Protein AF-A0A973DCD5-F1 (afdb_monomer)

Nearest PDB structures (foldseek):
  4njc-assembly6_F  TM=5.882E-01  e=2.578E+00  Geobacillus stearothermophilus

pLDDT: mean 77.53, std 17.45, range [30.89, 97.62]

Mean predicted aligned error: 15.22 Å

Solvent-accessible surface area (backbone atoms only — not comparable to full-atom values): 13546 Å² total; per-residue (Å²): 133,83,78,58,31,36,29,43,28,28,32,81,87,75,46,82,51,66,77,45,81,24,81,44,72,69,53,39,56,74,67,50,56,91,67,45,45,79,76,53,86,42,83,59,75,74,79,62,78,79,59,49,75,42,57,41,39,62,47,83,88,42,91,68,26,35,51,60,30,46,19,42,18,57,61,22,52,59,87,64,104,57,64,40,48,36,91,60,88,52,56,54,64,34,63,43,79,89,75,32,32,42,45,49,53,43,42,58,39,71,45,75,36,77,43,70,60,90,91,50,61,34,22,37,28,29,47,44,65,38,35,50,52,37,57,52,50,23,55,75,70,65,30,43,52,38,25,25,46,71,81,74,45,80,47,73,52,37,31,55,78,45,75,51,64,33,85,43,69,89,76,37,72,54,53,83,37,75,42,88,65,49,77,32,16,25,34,38,33,32,39,46,70,29,66,67,63,42,50,39,41,75,72,56,55,38,29,28,33,22,39,39,61,39,64,64,41,32,67,74,51,52,55,50,51,52,55,51,51,51,54,49,51,58,50,51,55,54,51,60,66,66,69,76,118

Foldseek 3Di:
DQFWWWWWKAFPVGHTDDIDTDNDPVVVQVVDDPRIDTDDIDHPPPPDPAAAEWEWAFDPVDPQTAFQEKEQALALDDADDFQSDDPDQPFQLDCPVVQQKGKGFQFAAPDWHWHDDPPRIHTYGYHLVRLVVRQVSCVVVVSQQFYHYPPPDTDGQKGFPDKDFDCDQVPDPCVVRVGRHHHSTIMTMMHHRDPVVSVCVVVSRGGDIYTGGDDGDTPVRVVVVVVVVVVVVVVVVVVVVVVPD

Structure (mmCIF, N/CA/C/O backbone):
data_A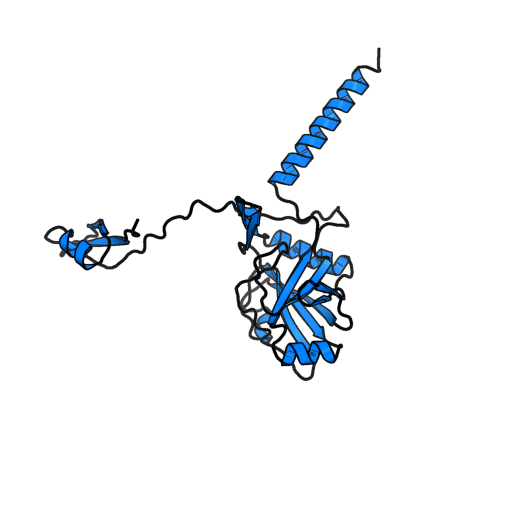F-A0A973DCD5-F1
#
_entry.id   AF-A0A973DCD5-F1
#
loop_
_atom_site.group_PDB
_atom_site.id
_atom_site.type_symbol
_atom_site.label_atom_id
_atom_site.label_alt_id
_atom_site.label_comp_id
_atom_site.label_asym_id
_atom_site.label_entity_id
_atom_site.label_seq_id
_atom_site.pdbx_PDB_ins_code
_atom_site.Cartn_x
_atom_site.Cartn_y
_atom_site.Cartn_z
_atom_site.occupancy
_atom_site.B_iso_or_equiv
_atom_site.auth_seq_id
_atom_site.auth_comp_id
_atom_site.auth_asym_id
_atom_site.auth_atom_id
_atom_site.pdbx_PDB_model_num
ATOM 1 N N . MET A 1 1 ? -12.832 -0.467 -38.111 1.00 41.66 1 MET A N 1
ATOM 2 C CA . MET A 1 1 ? -12.652 -1.808 -38.708 1.00 41.66 1 MET A CA 1
ATOM 3 C C . MET A 1 1 ? -13.173 -2.816 -37.700 1.00 41.66 1 MET A C 1
ATOM 5 O O . MET A 1 1 ? -12.792 -2.706 -36.543 1.00 41.66 1 MET A O 1
ATOM 9 N N . GLY A 1 2 ? -14.125 -3.670 -38.089 1.00 50.75 2 GLY A N 1
ATOM 10 C CA . GLY A 1 2 ? -14.708 -4.679 -37.194 1.00 50.75 2 GLY A CA 1
ATOM 11 C C . GLY A 1 2 ? -13.652 -5.693 -36.758 1.00 50.75 2 GLY A C 1
ATOM 12 O O . GLY A 1 2 ? -12.735 -5.983 -37.526 1.00 50.75 2 GLY A O 1
ATOM 13 N N . LYS A 1 3 ? -13.732 -6.168 -35.512 1.00 57.53 3 LYS A N 1
ATOM 14 C CA . LYS A 1 3 ? -12.848 -7.229 -35.020 1.00 57.53 3 LYS A CA 1
ATOM 15 C C . LYS A 1 3 ? -13.245 -8.531 -35.722 1.00 57.53 3 LYS A C 1
ATOM 17 O O . LYS A 1 3 ? -14.380 -8.964 -35.561 1.00 57.53 3 LYS A O 1
ATOM 22 N N . LYS A 1 4 ? -12.330 -9.115 -36.497 1.00 62.88 4 LYS A N 1
ATOM 23 C CA . LYS A 1 4 ? -12.502 -10.451 -37.078 1.00 62.88 4 LYS A CA 1
ATOM 24 C C . LYS A 1 4 ? -12.244 -11.500 -36.006 1.00 62.88 4 LYS A C 1
ATOM 26 O O . LYS A 1 4 ? -11.218 -11.440 -35.329 1.00 62.88 4 LYS A O 1
ATOM 31 N N . ASN A 1 5 ? -13.146 -12.461 -35.886 1.00 75.75 5 ASN A N 1
ATOM 32 C CA . ASN A 1 5 ? -12.995 -13.611 -35.006 1.00 75.75 5 ASN A CA 1
ATOM 33 C C . ASN A 1 5 ? -12.313 -14.765 -35.751 1.00 75.75 5 ASN A C 1
ATOM 35 O O . ASN A 1 5 ? -12.419 -14.885 -36.976 1.00 75.75 5 ASN A O 1
ATOM 39 N N . SER A 1 6 ? -11.632 -15.631 -35.004 1.00 77.19 6 SER A N 1
ATOM 40 C CA . SER A 1 6 ? -11.042 -16.866 -35.520 1.00 77.19 6 SER A CA 1
ATOM 41 C C . SER A 1 6 ? -11.933 -18.048 -35.159 1.00 77.19 6 SER A C 1
ATOM 43 O O . SER A 1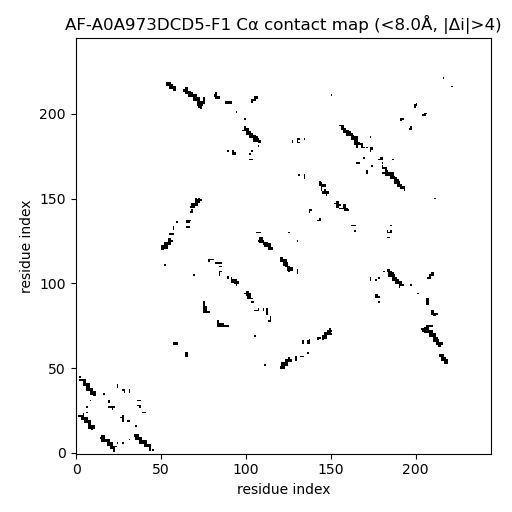 6 ? -12.474 -18.119 -34.060 1.00 77.19 6 SER A O 1
ATOM 45 N N . TYR A 1 7 ? -12.091 -18.999 -36.071 1.00 81.94 7 TYR A N 1
ATOM 46 C CA . TYR A 1 7 ? -12.895 -20.199 -35.856 1.00 81.94 7 TYR A CA 1
ATOM 47 C C . TYR A 1 7 ? -12.085 -21.433 -36.255 1.00 81.94 7 TYR A C 1
ATOM 49 O O . TYR A 1 7 ? -11.471 -21.465 -37.323 1.00 81.94 7 TYR A O 1
ATOM 57 N N . LEU A 1 8 ? -12.069 -22.458 -35.397 1.00 83.38 8 LEU A N 1
ATOM 58 C CA . LEU A 1 8 ? -11.445 -23.750 -35.702 1.00 83.38 8 LEU A CA 1
ATOM 59 C C . LEU A 1 8 ? -12.447 -24.684 -36.373 1.00 83.38 8 LEU A C 1
ATOM 61 O O . LEU A 1 8 ? -13.618 -24.751 -35.986 1.00 83.38 8 LEU A O 1
ATOM 65 N N . THR A 1 9 ? -11.952 -25.440 -37.347 1.00 81.31 9 THR A N 1
ATOM 66 C CA . THR A 1 9 ? -12.719 -26.477 -38.032 1.00 81.31 9 THR A CA 1
ATOM 67 C C . THR A 1 9 ? -12.260 -27.870 -37.614 1.00 81.31 9 THR A C 1
ATOM 69 O O . THR A 1 9 ? -11.123 -28.072 -37.196 1.00 81.31 9 THR A O 1
ATOM 72 N N . GLU A 1 10 ? -13.148 -28.852 -37.718 1.00 82.06 10 GLU A N 1
ATOM 73 C CA . GLU A 1 10 ? -12.840 -30.272 -37.539 1.00 82.06 10 GLU A CA 1
ATOM 74 C C . GLU A 1 10 ? -13.459 -31.053 -38.687 1.00 82.06 10 GLU A C 1
ATOM 76 O O . GLU A 1 10 ? -14.604 -30.796 -39.060 1.00 82.06 10 GLU A O 1
ATOM 81 N N . SER A 1 11 ? -12.728 -32.010 -39.250 1.00 79.50 11 SER A N 1
ATOM 82 C CA . SER A 1 11 ? -13.304 -32.908 -40.239 1.00 79.50 11 SER A CA 1
ATOM 83 C C . SER A 1 11 ? -14.388 -33.772 -39.593 1.00 79.50 11 SER A C 1
ATOM 85 O O . SER A 1 11 ? -14.333 -34.118 -38.412 1.00 79.50 11 SER A O 1
ATOM 87 N N . ASN A 1 12 ? -15.348 -34.234 -40.387 1.00 75.56 12 ASN A N 1
ATOM 88 C CA . ASN A 1 12 ? -16.339 -35.208 -39.918 1.00 75.56 12 ASN A CA 1
ATOM 89 C C . ASN A 1 12 ? -15.711 -36.548 -39.475 1.00 75.56 12 ASN A C 1
ATOM 91 O O . ASN A 1 12 ? -16.380 -37.356 -38.835 1.00 75.56 12 ASN A O 1
ATOM 95 N N . SER A 1 13 ? -14.432 -36.782 -39.793 1.00 75.81 13 SER A N 1
ATOM 96 C CA . SER A 1 13 ? -13.639 -37.921 -39.322 1.00 75.81 13 SER A CA 1
ATOM 97 C C . SER A 1 13 ? -12.852 -37.641 -38.031 1.00 75.81 13 SER A C 1
ATOM 99 O O . SER A 1 13 ? -12.051 -38.484 -37.634 1.00 75.81 13 SER A O 1
ATOM 101 N N . GLY A 1 14 ? -13.047 -36.480 -37.393 1.00 67.25 14 GLY A N 1
ATOM 102 C CA . GLY A 1 14 ? -12.438 -36.121 -36.107 1.00 67.25 14 GLY A CA 1
ATOM 103 C C . GLY A 1 14 ? -11.001 -35.594 -36.188 1.00 67.25 14 GLY A C 1
ATOM 104 O O . GLY A 1 14 ? -10.255 -35.699 -35.218 1.00 67.25 14 GLY A O 1
ATOM 105 N N . VAL A 1 15 ? -10.568 -35.086 -37.347 1.00 70.06 15 VAL A N 1
ATOM 106 C CA . VAL A 1 15 ? -9.228 -34.500 -37.521 1.00 70.06 15 VAL A CA 1
ATOM 107 C C . VAL A 1 15 ? -9.342 -32.979 -37.484 1.00 70.06 15 VAL A C 1
ATOM 109 O O . VAL A 1 15 ? -10.128 -32.402 -38.234 1.00 70.06 15 VAL A O 1
ATOM 112 N N . ALA A 1 16 ? -8.553 -32.323 -36.630 1.00 68.88 16 ALA A N 1
ATOM 113 C CA . ALA A 1 16 ? -8.522 -30.864 -36.544 1.00 68.88 16 ALA A CA 1
ATOM 114 C C . ALA A 1 16 ? -8.112 -30.239 -37.893 1.00 68.88 16 ALA A C 1
ATOM 116 O O . ALA A 1 16 ? -7.123 -30.648 -38.502 1.00 68.88 16 ALA A O 1
ATOM 117 N N . GLY A 1 17 ? -8.907 -29.277 -38.361 1.00 66.06 17 GLY A N 1
ATOM 118 C CA . GLY A 1 17 ? -8.715 -28.529 -39.601 1.00 66.06 17 GLY A CA 1
ATOM 119 C C . GLY A 1 17 ? -8.093 -27.148 -39.381 1.00 66.06 17 GLY A C 1
ATOM 120 O O . GLY A 1 17 ? -7.626 -26.808 -38.293 1.00 66.06 17 GLY A O 1
ATOM 121 N N . GLU A 1 18 ? -8.070 -26.346 -40.444 1.00 73.50 18 GLU A N 1
ATOM 122 C CA . GLU A 1 18 ? -7.474 -25.007 -40.452 1.00 73.50 18 GLU A CA 1
ATOM 123 C C . GLU A 1 18 ? -8.322 -23.971 -39.688 1.00 73.50 18 GLU A C 1
ATOM 125 O O . GLU A 1 18 ? -9.525 -24.153 -39.460 1.00 73.50 18 GLU A O 1
ATOM 130 N N . ARG A 1 19 ? -7.670 -22.866 -39.292 1.00 81.94 19 ARG A N 1
ATOM 131 C CA . ARG A 1 19 ? -8.310 -21.678 -38.707 1.00 81.94 19 ARG A CA 1
ATOM 132 C C . ARG A 1 19 ? -8.884 -20.786 -39.810 1.00 81.94 19 ARG A C 1
ATOM 134 O O . ARG A 1 19 ? -8.178 -20.470 -40.764 1.00 81.94 19 ARG A O 1
ATOM 141 N N . ILE A 1 20 ? -10.130 -20.344 -39.644 1.00 81.31 20 ILE A N 1
ATOM 142 C CA . ILE A 1 20 ? -10.845 -19.465 -40.582 1.00 81.31 20 ILE A CA 1
ATOM 143 C C . ILE A 1 20 ? -11.181 -18.142 -39.890 1.00 81.31 20 ILE A C 1
ATOM 145 O O . ILE A 1 20 ? -11.688 -18.142 -38.770 1.00 81.31 20 ILE A O 1
ATOM 149 N N . GLU A 1 21 ? -10.945 -17.018 -40.570 1.00 83.31 21 GLU A N 1
ATOM 150 C CA . GLU A 1 21 ? -11.352 -15.689 -40.098 1.00 83.31 21 GLU A CA 1
ATOM 151 C C . GLU A 1 21 ? -12.727 -15.275 -40.647 1.00 83.31 21 GLU A C 1
ATOM 153 O O . GLU A 1 21 ? -12.979 -15.295 -41.864 1.00 83.31 21 GLU A O 1
ATOM 158 N N . ALA A 1 22 ? -13.612 -14.845 -39.750 1.00 81.06 22 ALA A N 1
ATOM 159 C CA . ALA A 1 22 ? -14.949 -14.362 -40.083 1.00 81.06 22 ALA A CA 1
ATOM 160 C C . ALA A 1 22 ? -15.459 -13.347 -39.046 1.00 81.06 22 ALA A C 1
ATOM 162 O O . ALA A 1 22 ? -15.036 -13.361 -37.891 1.00 81.06 22 ALA A O 1
ATOM 163 N N . ASP A 1 23 ? -16.381 -12.478 -39.451 1.00 82.62 23 ASP A N 1
ATOM 164 C CA . ASP A 1 23 ? -16.989 -11.467 -38.582 1.00 82.62 23 ASP A CA 1
ATOM 165 C C . ASP A 1 23 ? -18.159 -12.044 -37.755 1.00 82.62 23 ASP A C 1
ATOM 167 O O . ASP A 1 23 ? -18.554 -11.459 -36.748 1.00 82.62 23 ASP A O 1
ATOM 171 N N . SER A 1 24 ? -18.703 -13.210 -38.134 1.00 81.62 24 SER A N 1
ATOM 172 C CA . SER A 1 24 ? -19.707 -13.954 -37.355 1.00 81.62 24 SER A CA 1
ATOM 173 C C . SER A 1 24 ? -19.585 -15.472 -37.534 1.00 81.62 24 SER A C 1
ATOM 175 O O . SER A 1 24 ? -18.913 -15.962 -38.447 1.00 81.62 24 SER A O 1
ATOM 177 N N . PHE A 1 25 ? -20.258 -16.234 -36.667 1.00 82.62 25 PHE A N 1
ATOM 178 C CA . PHE A 1 25 ? -20.296 -17.694 -36.748 1.00 82.62 25 PHE A CA 1
ATOM 179 C C . PHE A 1 25 ? -20.999 -18.186 -38.026 1.00 82.62 25 PHE A C 1
ATOM 181 O O . PHE A 1 25 ? -20.556 -19.154 -38.638 1.00 82.62 25 PHE A O 1
ATOM 188 N N . GLU A 1 26 ? -22.051 -17.500 -38.482 1.00 85.50 26 GLU A N 1
ATOM 189 C CA . GLU A 1 26 ? -22.751 -17.816 -39.735 1.00 85.50 26 GLU A CA 1
ATOM 190 C C . GLU A 1 26 ? -21.850 -17.602 -40.956 1.00 85.50 26 GLU A C 1
ATOM 192 O O . GLU A 1 26 ? -21.845 -18.411 -41.886 1.00 85.50 26 GLU A O 1
ATOM 197 N N . GLU A 1 27 ? -21.044 -16.537 -40.951 1.00 85.25 27 GLU A N 1
ATOM 198 C CA . GLU A 1 27 ? -20.056 -16.314 -42.006 1.00 85.25 27 GLU A CA 1
ATOM 199 C C . GLU A 1 27 ? -18.964 -17.397 -41.970 1.00 85.25 27 GLU A C 1
ATOM 201 O O . GLU A 1 27 ? -18.580 -17.918 -43.020 1.00 85.25 27 GLU A O 1
ATOM 206 N N . ALA A 1 28 ? -18.509 -17.801 -40.778 1.00 85.25 28 ALA A N 1
ATOM 207 C CA . ALA A 1 28 ? -17.565 -18.907 -40.624 1.00 85.25 28 ALA A CA 1
ATOM 208 C C . ALA A 1 28 ? -18.134 -20.227 -41.170 1.00 85.25 28 ALA A C 1
ATOM 210 O O . ALA A 1 28 ? -17.425 -20.959 -41.860 1.00 85.25 28 ALA A O 1
ATOM 211 N N . GLN A 1 29 ? -19.420 -20.509 -40.934 1.00 84.56 29 GLN A N 1
ATOM 212 C CA . GLN A 1 29 ? -20.105 -21.671 -41.508 1.00 84.56 29 GLN A CA 1
ATOM 213 C C . GLN A 1 29 ? -20.147 -21.617 -43.037 1.00 84.56 29 GLN A C 1
ATOM 215 O O . GLN A 1 29 ? -19.883 -22.627 -43.682 1.00 84.56 29 GLN A O 1
ATOM 220 N N . SER A 1 30 ? -20.417 -20.447 -43.623 1.00 86.06 30 SER A N 1
ATOM 221 C CA . SER A 1 30 ? -20.427 -20.282 -45.081 1.00 86.06 30 SER A CA 1
ATOM 222 C C . SER A 1 30 ? -19.046 -20.450 -45.723 1.00 86.06 30 SER A C 1
ATOM 224 O O . SER A 1 30 ? -18.974 -20.775 -46.907 1.00 86.06 30 SER A O 1
ATOM 226 N N . LYS A 1 31 ? -17.962 -20.183 -44.985 1.00 85.31 31 LYS A N 1
ATOM 227 C CA . LYS A 1 31 ? -16.574 -20.355 -45.448 1.00 85.31 31 LYS A CA 1
ATOM 228 C C . LYS A 1 31 ? -15.993 -21.735 -45.123 1.00 85.31 31 LYS A C 1
ATOM 230 O O . LYS A 1 31 ? -14.903 -22.048 -45.597 1.00 85.31 31 LYS A O 1
ATOM 235 N N . CYS A 1 32 ? -16.675 -22.535 -44.304 1.00 84.00 32 CYS A N 1
ATOM 236 C CA . CYS A 1 32 ? -16.189 -23.836 -43.861 1.00 84.00 32 CYS A CA 1
ATOM 237 C C . CYS A 1 32 ? -16.136 -24.821 -45.047 1.00 84.00 32 CYS A C 1
ATOM 239 O O . CYS A 1 32 ? -17.162 -25.019 -45.699 1.00 84.00 32 CYS A O 1
ATOM 241 N N . PRO A 1 33 ? -14.980 -25.451 -45.338 1.00 82.38 33 PRO A N 1
ATOM 242 C CA . PRO A 1 33 ? -14.868 -26.417 -46.428 1.00 82.38 33 PRO A CA 1
ATOM 243 C C . PRO A 1 33 ? -15.806 -27.621 -46.264 1.00 82.38 33 PRO A C 1
ATOM 245 O O . PRO A 1 33 ? -16.068 -28.074 -45.145 1.00 82.38 33 PRO A O 1
ATOM 248 N N . ASP A 1 34 ? -16.246 -28.191 -47.388 1.00 81.94 34 ASP A N 1
ATOM 249 C CA . ASP A 1 34 ? -17.070 -29.402 -47.399 1.00 81.94 34 ASP A CA 1
ATOM 250 C C . ASP A 1 34 ? -16.374 -30.558 -46.662 1.00 81.94 34 ASP A C 1
ATOM 252 O O . ASP A 1 34 ? -15.201 -30.862 -46.886 1.00 81.94 34 ASP A O 1
ATOM 256 N N . GLY A 1 35 ? -17.116 -31.229 -45.778 1.00 81.25 35 GLY A N 1
ATOM 257 C CA . GLY A 1 35 ? -16.596 -32.323 -44.950 1.00 81.25 35 GLY A CA 1
ATOM 258 C C . GLY A 1 35 ? -15.989 -31.890 -43.612 1.00 81.25 35 GLY A C 1
ATOM 259 O O . GLY A 1 35 ? -15.561 -32.760 -42.848 1.00 81.25 35 GLY A O 1
ATOM 260 N N . TYR A 1 36 ? -16.005 -30.590 -43.306 1.00 82.62 36 TYR A N 1
ATOM 261 C CA . TYR A 1 36 ? -15.610 -30.022 -42.020 1.00 82.62 36 TYR A CA 1
ATOM 262 C C . TYR A 1 36 ? -16.798 -29.343 -41.321 1.00 82.62 36 TYR A C 1
ATOM 264 O O . TYR A 1 36 ? -17.777 -28.955 -41.957 1.00 82.62 36 TYR A O 1
ATOM 272 N N . LY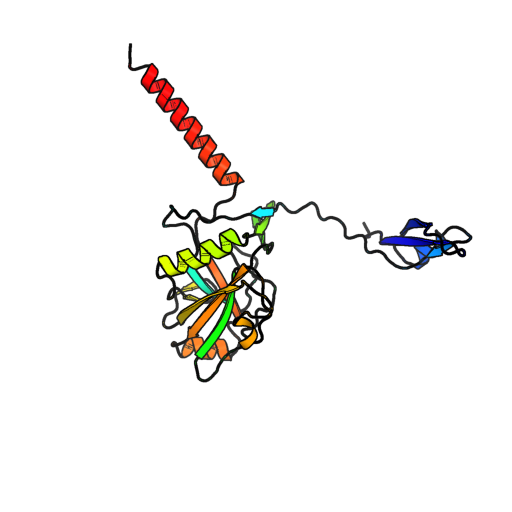S A 1 37 ? -16.710 -29.199 -39.996 1.00 84.50 37 LYS A N 1
ATOM 273 C CA . LYS A 1 37 ? -17.650 -28.444 -39.154 1.00 84.50 37 LYS A CA 1
ATOM 274 C C . LYS A 1 37 ? -16.893 -27.415 -38.316 1.00 84.50 37 LYS A C 1
ATOM 276 O O . LYS A 1 37 ? -15.773 -27.673 -37.876 1.00 84.50 37 LYS A O 1
ATOM 281 N N . VAL A 1 38 ? -17.519 -26.271 -38.055 1.00 84.88 38 VAL A N 1
ATOM 282 C CA . VAL A 1 38 ? -16.986 -25.252 -37.139 1.00 84.88 38 VAL A CA 1
ATOM 283 C C . VAL A 1 38 ? -17.203 -25.705 -35.692 1.00 84.88 38 VAL A C 1
ATOM 285 O O . VAL A 1 38 ? -18.309 -26.108 -35.334 1.00 84.88 38 VAL A O 1
ATOM 288 N N . LEU A 1 39 ? -16.157 -25.651 -34.863 1.00 78.06 39 LEU A N 1
ATOM 289 C CA . LEU A 1 39 ? -16.194 -26.123 -33.471 1.00 78.06 39 LEU A CA 1
ATOM 290 C C . LEU A 1 39 ? -16.612 -25.056 -32.448 1.00 78.06 39 LEU A C 1
ATOM 292 O O . LEU A 1 39 ? -17.106 -25.407 -31.379 1.00 78.06 39 LEU A O 1
ATOM 296 N N . GLY A 1 40 ? -16.419 -23.773 -32.753 1.00 71.75 40 GLY A N 1
ATOM 297 C CA . GLY A 1 40 ? -16.730 -22.665 -31.848 1.00 71.75 40 GLY A CA 1
ATOM 298 C C . GLY A 1 40 ? -15.955 -21.392 -32.186 1.00 71.75 40 GLY A C 1
ATOM 299 O O . GLY A 1 40 ? -15.103 -21.395 -33.077 1.00 71.75 40 GLY A O 1
ATOM 300 N N . GLU A 1 41 ? -16.276 -20.310 -31.480 1.00 70.81 41 GLU A N 1
ATOM 301 C CA . GLU A 1 41 ? -15.616 -19.005 -31.592 1.00 70.81 41 GLU A CA 1
ATOM 302 C C . GLU A 1 41 ? -14.314 -18.988 -30.781 1.00 70.81 41 GLU A C 1
ATOM 304 O O . GLU A 1 41 ? -14.308 -19.282 -29.586 1.00 70.81 41 GLU A O 1
ATOM 309 N N . PHE A 1 42 ? -13.210 -18.622 -31.428 1.00 61.31 42 PHE A N 1
ATOM 310 C CA . PHE A 1 42 ? -11.979 -18.212 -30.765 1.00 61.31 42 PHE A CA 1
ATOM 311 C C . PHE A 1 42 ? -11.901 -16.692 -30.855 1.00 61.31 42 PHE A C 1
ATOM 313 O O . PHE A 1 42 ? -11.824 -16.112 -31.942 1.00 61.31 42 PHE A O 1
ATOM 320 N N . VAL A 1 43 ? -11.928 -16.040 -29.696 1.00 50.34 43 VAL A N 1
ATOM 321 C CA . VAL A 1 43 ? -11.782 -14.590 -29.611 1.00 50.34 43 VAL A CA 1
ATOM 322 C C . VAL A 1 43 ? -10.351 -14.244 -30.012 1.00 50.34 43 VAL A C 1
ATOM 324 O O . VAL A 1 43 ? -9.399 -14.596 -29.317 1.00 50.34 43 VAL A O 1
ATOM 327 N N . CYS A 1 44 ? -10.197 -13.567 -31.149 1.00 42.19 44 CYS A N 1
ATOM 328 C CA . CYS A 1 44 ? -8.968 -12.850 -31.453 1.00 42.19 44 CYS A CA 1
ATOM 329 C C . CYS A 1 44 ? -8.924 -11.639 -30.522 1.00 42.19 44 CYS A C 1
ATOM 331 O O . CYS A 1 44 ? -9.513 -10.591 -30.804 1.00 42.19 44 CYS A O 1
ATOM 333 N N . GLU A 1 45 ? -8.264 -11.789 -29.378 1.00 40.62 45 GLU A N 1
ATOM 334 C CA . GLU A 1 45 ? -7.803 -10.628 -28.635 1.00 40.62 45 GLU A CA 1
ATOM 335 C C . GLU A 1 45 ? -6.809 -9.908 -29.541 1.00 40.62 45 GLU A C 1
ATOM 337 O O . GLU A 1 45 ? -5.743 -10.421 -29.870 1.00 40.62 45 GLU A O 1
ATOM 342 N N . VAL A 1 46 ? -7.229 -8.745 -30.038 1.00 43.09 46 VAL A N 1
ATOM 343 C CA . VAL A 1 46 ? -6.327 -7.795 -30.677 1.00 43.09 46 VAL A CA 1
ATOM 344 C C . VAL A 1 46 ? -5.247 -7.526 -29.637 1.00 43.09 46 VAL A C 1
ATOM 346 O O . VAL A 1 46 ? -5.572 -6.963 -28.590 1.00 43.09 46 VAL A O 1
ATOM 349 N N . GLU A 1 47 ? -4.011 -7.962 -29.892 1.00 46.19 47 GLU A N 1
ATOM 350 C CA . GLU A 1 47 ? -2.841 -7.414 -29.211 1.00 46.19 47 GLU A CA 1
ATOM 351 C C . GLU A 1 47 ? -2.947 -5.901 -29.393 1.00 46.19 47 GLU A C 1
ATOM 353 O O . GLU A 1 47 ? -2.739 -5.369 -30.483 1.00 46.19 47 GLU A O 1
ATOM 358 N N . SER A 1 48 ? -3.412 -5.209 -28.351 1.00 45.75 48 SER A N 1
ATOM 359 C CA . SER A 1 48 ? -3.224 -3.772 -28.264 1.00 45.75 48 SER A CA 1
ATOM 360 C C . SER A 1 48 ? -1.726 -3.562 -28.373 1.00 45.75 48 SER A C 1
ATOM 362 O O . SER A 1 48 ? -1.013 -4.258 -27.644 1.00 45.75 48 SER A O 1
ATOM 364 N N . ASP A 1 49 ? -1.281 -2.648 -29.240 1.00 48.75 49 ASP A N 1
ATOM 365 C CA . ASP A 1 49 ? 0.092 -2.134 -29.241 1.00 48.75 49 ASP A CA 1
ATOM 366 C C . ASP A 1 49 ? 0.591 -2.133 -27.792 1.00 48.75 49 ASP A C 1
ATOM 368 O O . ASP A 1 49 ? -0.068 -1.520 -26.945 1.00 48.75 49 ASP A O 1
ATOM 372 N N . GLU A 1 50 ? 1.602 -2.953 -27.469 1.00 63.53 50 GLU A N 1
ATOM 373 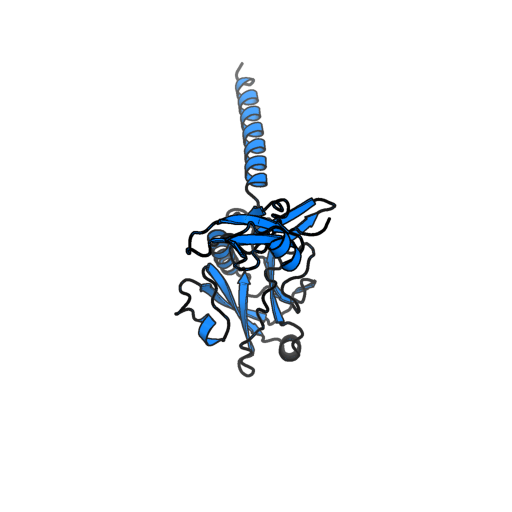C CA . GLU A 1 50 ? 1.978 -3.228 -26.080 1.00 63.53 50 GLU A CA 1
ATOM 374 C C . GLU A 1 50 ? 2.231 -1.896 -25.370 1.00 63.53 50 GLU A C 1
ATOM 376 O O . GLU A 1 50 ? 3.264 -1.263 -25.571 1.00 63.53 50 GLU A O 1
ATOM 381 N N . ILE A 1 51 ? 1.255 -1.438 -24.576 1.00 74.94 51 ILE A N 1
ATOM 382 C CA . ILE A 1 51 ? 1.384 -0.217 -23.787 1.00 74.94 51 ILE A CA 1
ATOM 383 C C . ILE A 1 51 ? 2.597 -0.435 -22.890 1.00 74.94 51 ILE A C 1
ATOM 385 O O . ILE A 1 51 ? 2.550 -1.311 -22.016 1.00 74.94 51 ILE A O 1
ATOM 389 N N . ASP A 1 52 ? 3.652 0.351 -23.133 1.00 83.12 52 ASP A N 1
ATOM 390 C CA . ASP A 1 52 ? 4.964 0.232 -22.500 1.00 83.12 52 ASP A CA 1
ATOM 391 C C . ASP A 1 52 ? 4.813 -0.048 -21.006 1.00 83.12 52 ASP A C 1
ATOM 393 O O . ASP A 1 52 ? 4.133 0.692 -20.296 1.00 83.12 52 ASP A O 1
ATOM 397 N N . VAL A 1 53 ? 5.438 -1.114 -20.514 1.00 83.88 53 VAL A N 1
ATOM 398 C CA . VAL A 1 53 ? 5.410 -1.457 -19.091 1.00 83.88 53 VAL A CA 1
ATOM 399 C C . VAL A 1 53 ? 6.715 -1.004 -18.454 1.00 83.88 53 VAL A C 1
ATOM 401 O O . VAL A 1 53 ? 7.800 -1.382 -18.889 1.00 83.88 53 VAL A O 1
ATOM 404 N N . ILE A 1 54 ? 6.605 -0.181 -17.420 1.00 86.75 54 ILE A N 1
ATOM 405 C CA . ILE A 1 54 ? 7.723 0.369 -16.666 1.00 86.75 54 ILE A CA 1
ATOM 406 C C . ILE A 1 54 ? 7.648 -0.189 -15.248 1.00 86.75 54 ILE A C 1
ATOM 408 O O . ILE A 1 54 ? 6.730 0.126 -14.492 1.00 86.75 54 ILE A O 1
ATOM 412 N N . GLU A 1 55 ? 8.620 -1.010 -14.871 1.00 87.56 55 GLU A N 1
ATOM 413 C CA . GLU A 1 55 ? 8.778 -1.375 -13.468 1.00 87.56 55 GLU A CA 1
ATOM 414 C C . GLU A 1 55 ? 9.305 -0.179 -12.673 1.00 87.56 55 GLU A C 1
ATOM 416 O O . GLU A 1 55 ? 10.219 0.534 -13.106 1.00 87.56 55 GLU A O 1
ATOM 421 N N . LEU A 1 56 ? 8.687 0.040 -11.516 1.00 86.06 56 LEU A N 1
ATOM 422 C CA . LEU A 1 56 ? 9.105 1.019 -10.536 1.00 86.06 56 LEU A CA 1
ATOM 423 C C . LEU A 1 56 ? 9.842 0.332 -9.384 1.00 86.06 56 LEU A C 1
ATOM 425 O O . LEU A 1 56 ? 9.402 -0.700 -8.872 1.00 86.06 56 LEU A O 1
ATOM 429 N N . PHE A 1 57 ? 10.937 0.950 -8.955 1.00 86.06 57 PHE A N 1
ATOM 430 C CA . PHE A 1 57 ? 11.831 0.489 -7.900 1.00 86.06 57 PHE A CA 1
ATOM 431 C C . PHE A 1 57 ? 11.922 1.523 -6.788 1.00 86.06 57 PHE A C 1
ATOM 433 O O . PHE A 1 57 ? 11.645 2.709 -6.982 1.00 86.06 57 PHE A O 1
ATOM 440 N N . ILE A 1 58 ? 12.337 1.055 -5.617 1.00 83.06 58 ILE A N 1
ATOM 441 C CA . ILE A 1 58 ? 12.640 1.900 -4.469 1.00 83.06 58 ILE A CA 1
ATOM 442 C C . ILE A 1 58 ? 14.146 1.865 -4.272 1.00 83.06 58 ILE A C 1
ATOM 444 O O . ILE A 1 58 ? 14.723 0.797 -4.082 1.00 83.06 58 ILE A O 1
ATOM 448 N N . ASP A 1 59 ? 14.758 3.041 -4.325 1.00 81.06 59 ASP A N 1
ATOM 449 C CA . ASP A 1 59 ? 16.121 3.247 -3.856 1.00 81.06 59 ASP A CA 1
ATOM 450 C C . ASP A 1 59 ? 16.110 3.302 -2.320 1.00 81.06 59 ASP A C 1
ATOM 452 O O . ASP A 1 59 ? 15.419 4.138 -1.732 1.00 81.06 59 ASP A O 1
ATOM 456 N N . GLU A 1 60 ? 16.814 2.374 -1.675 1.00 75.25 60 GLU A N 1
ATOM 457 C CA . GLU A 1 60 ? 16.872 2.262 -0.214 1.00 75.25 60 GLU A CA 1
ATOM 458 C C . GLU A 1 60 ? 17.829 3.281 0.419 1.00 75.25 60 GLU A C 1
ATOM 460 O O . GLU A 1 60 ? 17.647 3.639 1.589 1.00 75.25 60 GLU A O 1
ATOM 465 N N . ASP A 1 61 ? 18.815 3.753 -0.349 1.00 77.00 61 ASP A N 1
ATOM 466 C CA . ASP A 1 61 ? 19.836 4.702 0.098 1.00 77.00 61 ASP A CA 1
ATOM 467 C C . ASP A 1 61 ? 19.334 6.153 0.017 1.00 77.00 61 ASP A C 1
ATOM 469 O O . ASP A 1 61 ? 19.851 7.043 0.696 1.00 77.00 61 ASP A O 1
ATOM 473 N N . SER A 1 62 ? 18.277 6.392 -0.763 1.00 78.00 62 SER A N 1
ATOM 474 C CA . SER A 1 62 ? 17.589 7.679 -0.836 1.00 78.00 62 SER A CA 1
ATOM 475 C C . SER A 1 62 ? 16.517 7.810 0.252 1.00 78.00 62 SER A C 1
ATOM 477 O O . SER A 1 62 ? 15.522 7.078 0.279 1.00 78.00 62 SER A O 1
ATOM 479 N N . GLU A 1 63 ? 16.680 8.794 1.143 1.00 73.56 63 GLU A N 1
ATOM 480 C CA . GLU A 1 63 ? 15.713 9.093 2.214 1.00 73.56 63 GLU A CA 1
ATOM 481 C C . GLU A 1 63 ? 14.330 9.501 1.680 1.00 73.56 63 GLU A C 1
ATOM 483 O O . GLU A 1 63 ? 13.323 9.254 2.343 1.00 73.56 63 GLU A O 1
ATOM 488 N N . ASP A 1 64 ? 14.280 10.040 0.461 1.00 72.25 64 ASP A N 1
ATOM 489 C CA . ASP A 1 64 ? 13.066 10.558 -0.179 1.00 72.25 64 ASP A CA 1
ATOM 490 C C . ASP A 1 64 ? 12.369 9.522 -1.086 1.00 72.25 64 ASP A C 1
ATOM 492 O O . ASP A 1 64 ? 11.363 9.827 -1.732 1.00 72.25 64 ASP A O 1
ATOM 496 N N . SER A 1 65 ? 12.915 8.305 -1.183 1.00 83.31 65 SER A N 1
ATOM 497 C CA . SER A 1 65 ? 12.409 7.216 -2.028 1.00 83.31 65 SER A CA 1
ATOM 498 C C . SER A 1 65 ? 11.620 6.199 -1.211 1.00 83.31 65 SER A C 1
ATOM 500 O O . SER A 1 65 ? 12.133 5.656 -0.234 1.00 83.31 65 SER A O 1
ATOM 502 N N . GLY A 1 66 ? 10.374 5.925 -1.599 1.00 86.38 66 GLY A N 1
ATOM 503 C CA . GLY A 1 66 ? 9.516 4.930 -0.950 1.00 86.38 66 GLY A CA 1
ATOM 504 C C . GLY A 1 66 ? 8.137 5.464 -0.569 1.00 86.38 66 GLY A C 1
ATOM 505 O O . GLY A 1 66 ? 7.699 6.506 -1.051 1.00 86.38 66 GLY A O 1
ATOM 506 N N . VAL A 1 67 ? 7.427 4.712 0.276 1.00 90.44 67 VAL A N 1
ATOM 507 C CA . VAL A 1 67 ? 6.052 5.032 0.690 1.00 90.44 67 VAL A CA 1
ATOM 508 C C . VAL A 1 67 ? 6.060 5.955 1.906 1.00 90.44 67 VAL A C 1
ATOM 510 O O . VAL A 1 67 ? 6.588 5.616 2.964 1.00 90.44 67 VAL A O 1
ATOM 513 N N . GLU A 1 68 ? 5.419 7.108 1.755 1.00 90.88 68 GLU A N 1
ATOM 514 C CA . GLU A 1 68 ? 5.330 8.181 2.743 1.00 90.88 68 GLU A CA 1
ATOM 515 C C . GLU A 1 68 ? 4.023 8.154 3.539 1.00 90.88 68 GLU A C 1
ATOM 517 O O . GLU A 1 68 ? 4.013 8.512 4.722 1.00 90.88 68 GLU A O 1
ATOM 522 N N . ALA A 1 69 ? 2.929 7.711 2.915 1.00 92.62 69 ALA A N 1
ATOM 523 C CA . ALA A 1 69 ? 1.626 7.577 3.556 1.00 92.62 69 ALA A CA 1
ATOM 524 C C . ALA A 1 69 ? 0.782 6.469 2.913 1.00 92.62 69 ALA A C 1
ATOM 526 O O . ALA A 1 69 ? 0.977 6.100 1.754 1.00 92.62 69 ALA A O 1
ATOM 527 N N . ILE A 1 70 ? -0.185 5.961 3.677 1.00 93.12 70 ILE A N 1
ATOM 528 C CA . ILE A 1 70 ? -1.265 5.114 3.159 1.00 93.12 70 ILE A CA 1
ATOM 529 C C . ILE A 1 70 ? -2.560 5.917 3.246 1.00 93.12 70 ILE A C 1
ATOM 531 O O . ILE A 1 70 ? -2.951 6.348 4.327 1.00 93.12 70 ILE A O 1
ATOM 535 N N . SER A 1 71 ? -3.225 6.129 2.119 1.00 92.06 71 SER A N 1
ATOM 536 C CA . SER A 1 71 ? -4.481 6.867 2.037 1.00 92.06 71 SER A CA 1
ATOM 537 C C . SER A 1 71 ? -5.687 5.949 2.201 1.00 92.06 71 SER A C 1
ATOM 539 O O . SER A 1 71 ? -5.693 4.833 1.677 1.00 92.06 71 SER A O 1
ATOM 541 N N . LEU A 1 72 ? -6.720 6.433 2.892 1.00 90.75 72 LEU A N 1
ATOM 542 C CA . LEU A 1 72 ? -8.064 5.861 2.830 1.00 90.75 72 LEU A CA 1
ATOM 543 C C . LEU A 1 72 ? -8.804 6.501 1.652 1.00 90.75 72 LEU A C 1
ATOM 545 O O . LEU A 1 72 ? -8.922 7.726 1.601 1.00 90.75 72 LEU A O 1
ATOM 549 N N . VAL A 1 73 ? -9.297 5.674 0.729 1.00 85.44 73 VAL A N 1
ATOM 550 C CA . VAL A 1 73 ? -9.907 6.131 -0.530 1.00 85.44 73 VAL A CA 1
ATOM 551 C C . VAL A 1 73 ? -11.227 5.417 -0.813 1.00 85.44 73 VAL A C 1
ATOM 553 O O . VAL A 1 73 ? -11.387 4.241 -0.472 1.00 85.44 73 VAL A O 1
ATOM 556 N N . GLU A 1 74 ? -12.173 6.103 -1.451 1.00 81.69 74 GLU A N 1
ATOM 557 C CA . GLU A 1 74 ? -13.436 5.528 -1.934 1.00 81.69 74 GLU A CA 1
ATOM 558 C C . GLU A 1 74 ? -13.166 4.503 -3.042 1.00 81.69 74 GLU A C 1
ATOM 560 O O . GLU A 1 74 ? -13.643 3.369 -2.987 1.00 81.69 74 GLU A O 1
ATOM 565 N N . TYR A 1 75 ? -12.321 4.867 -4.012 1.00 70.38 75 TYR A N 1
ATOM 566 C CA . TYR A 1 75 ? -11.936 3.997 -5.119 1.00 70.38 75 TYR A CA 1
ATOM 567 C C . TYR A 1 75 ? -10.413 3.835 -5.168 1.00 70.38 75 TYR A C 1
ATOM 569 O O . TYR A 1 75 ? -9.721 4.745 -5.619 1.00 70.38 75 TYR A O 1
ATOM 577 N N . PRO A 1 76 ? -9.865 2.658 -4.810 1.00 58.19 76 PRO A N 1
ATOM 578 C CA . PRO A 1 76 ? -8.421 2.394 -4.878 1.00 58.19 76 PRO A CA 1
ATOM 579 C C . PRO A 1 76 ? -7.796 2.455 -6.288 1.00 58.19 76 PRO A C 1
ATOM 581 O O . PRO A 1 76 ? -6.594 2.250 -6.447 1.00 58.19 76 PRO A O 1
ATOM 584 N N . ALA A 1 77 ? -8.574 2.781 -7.324 1.00 52.06 77 ALA A N 1
ATOM 585 C CA . ALA A 1 77 ? -8.077 3.062 -8.663 1.00 52.06 77 ALA A CA 1
ATOM 586 C C . ALA A 1 77 ? -8.758 4.295 -9.269 1.00 52.06 77 ALA A C 1
ATOM 588 O O . ALA A 1 77 ? -9.834 4.178 -9.858 1.00 52.06 77 ALA A O 1
ATOM 589 N N . ILE A 1 78 ? -8.089 5.447 -9.188 1.00 37.75 78 ILE A N 1
ATOM 590 C CA . ILE A 1 78 ? -8.398 6.632 -9.999 1.00 37.75 78 ILE A CA 1
ATOM 591 C C . ILE A 1 78 ? -7.141 7.064 -10.779 1.00 37.75 78 ILE A C 1
ATOM 593 O O . ILE A 1 78 ? -6.010 6.877 -10.332 1.00 37.75 78 ILE A O 1
ATOM 597 N N . GLU A 1 79 ? -7.375 7.555 -11.998 1.00 36.16 79 GLU A N 1
ATOM 598 C CA . GLU A 1 79 ? -6.465 7.724 -13.143 1.00 36.16 79 GLU A CA 1
ATOM 599 C C . GLU A 1 79 ? -5.500 8.931 -13.103 1.00 36.16 79 GLU A C 1
ATOM 601 O O . GLU A 1 79 ? -4.906 9.242 -14.133 1.00 36.16 79 GLU A O 1
ATOM 606 N N . GLU A 1 80 ? -5.263 9.599 -11.969 1.00 30.89 80 GLU A N 1
ATOM 607 C CA . GLU A 1 80 ? -4.346 10.755 -11.937 1.00 30.89 80 GLU A CA 1
ATOM 608 C C . GLU A 1 80 ? -3.195 10.627 -10.933 1.00 30.89 80 GLU A C 1
ATOM 610 O O . GLU A 1 80 ? -3.414 10.296 -9.774 1.00 30.89 80 GLU A O 1
ATOM 615 N N . ASN A 1 81 ? -1.982 10.927 -11.439 1.00 33.81 81 ASN A N 1
ATOM 616 C CA . ASN A 1 81 ? -0.674 11.272 -10.834 1.00 33.81 81 ASN A CA 1
ATOM 617 C C . ASN A 1 81 ? -0.131 10.522 -9.601 1.00 33.81 81 ASN A C 1
ATOM 619 O O . ASN A 1 81 ? 1.059 10.637 -9.317 1.00 33.81 81 ASN A O 1
ATOM 623 N N . PHE A 1 82 ? -0.926 9.716 -8.915 1.00 41.78 82 PHE A N 1
ATOM 624 C CA . PHE A 1 82 ? -0.551 8.997 -7.705 1.00 41.78 82 PHE A CA 1
ATOM 625 C C . PHE A 1 82 ? -0.533 7.499 -7.976 1.00 41.78 82 PHE A C 1
ATOM 627 O O . PHE A 1 82 ? -1.199 7.004 -8.887 1.00 41.78 82 PHE A O 1
ATOM 634 N N . VAL A 1 83 ? 0.266 6.743 -7.228 1.00 44.16 83 VAL A N 1
ATOM 635 C CA . VAL A 1 83 ? 0.370 5.287 -7.373 1.00 44.16 83 VAL A CA 1
ATOM 636 C C . VAL A 1 83 ? -0.856 4.615 -6.732 1.00 44.16 83 VAL A C 1
ATOM 638 O O . VAL A 1 83 ? -0.765 3.918 -5.731 1.00 44.16 83 VAL A O 1
ATOM 641 N N . ALA A 1 84 ? -2.035 4.832 -7.319 1.00 37.25 84 ALA A N 1
ATOM 642 C CA . ALA A 1 84 ? -3.265 4.155 -6.933 1.00 37.25 84 ALA A CA 1
ATOM 643 C C . ALA A 1 84 ? -3.247 2.711 -7.454 1.00 37.25 84 ALA A C 1
ATOM 645 O O . ALA A 1 84 ? -3.350 2.460 -8.661 1.00 37.25 84 ALA A O 1
ATOM 646 N N . LEU A 1 85 ? -3.064 1.761 -6.540 1.00 40.28 85 LEU A N 1
ATOM 647 C CA . LEU A 1 85 ? -3.003 0.334 -6.822 1.00 40.28 85 LEU A CA 1
ATOM 648 C C . LEU A 1 85 ? -4.305 -0.332 -6.412 1.00 40.28 85 LEU A C 1
ATOM 650 O O . LEU A 1 85 ? -4.402 -0.844 -5.304 1.00 40.28 85 LEU A O 1
ATOM 654 N N . SER A 1 86 ? -5.261 -0.408 -7.345 1.00 36.84 86 SER A N 1
ATOM 655 C CA . SER A 1 86 ? -6.064 -1.608 -7.633 1.00 36.84 86 SER A CA 1
ATOM 656 C C . SER A 1 86 ? -7.508 -1.316 -8.066 1.00 36.84 86 SER A C 1
ATOM 658 O O . SER A 1 86 ? -8.323 -0.860 -7.279 1.00 36.84 86 SER A O 1
ATOM 660 N N . LYS A 1 87 ? -7.877 -1.745 -9.289 1.00 32.41 87 LYS A N 1
ATOM 661 C CA . LYS A 1 87 ? -9.274 -1.973 -9.742 1.00 32.41 87 LYS A CA 1
ATOM 662 C C . LYS A 1 87 ? -9.881 -3.295 -9.236 1.00 32.41 87 LYS A C 1
ATOM 664 O O . LYS A 1 87 ? -10.842 -3.807 -9.803 1.00 32.41 87 LYS A O 1
ATOM 669 N N . HIS A 1 88 ? -9.314 -3.906 -8.201 1.00 36.34 88 HIS A N 1
ATOM 670 C CA . HIS A 1 88 ? -10.072 -4.884 -7.430 1.00 36.34 88 HIS A CA 1
ATOM 671 C C . HIS A 1 88 ? -10.748 -4.118 -6.319 1.00 36.34 88 HIS A C 1
ATOM 673 O O . HIS A 1 88 ? -10.085 -3.359 -5.618 1.00 36.34 88 HIS A O 1
ATOM 679 N N . LYS A 1 89 ? -12.058 -4.330 -6.184 1.00 34.12 89 LYS A N 1
ATOM 680 C CA . LYS A 1 89 ? -12.781 -4.125 -4.937 1.00 34.12 89 LYS A CA 1
ATOM 681 C C . LYS A 1 89 ? -12.027 -4.892 -3.846 1.00 34.12 89 LYS A C 1
ATOM 683 O O . LYS A 1 89 ? -12.377 -6.015 -3.506 1.00 34.12 89 LYS A O 1
ATOM 688 N N . VAL A 1 90 ? -10.973 -4.301 -3.298 1.00 40.97 90 VAL A N 1
ATOM 689 C CA . VAL A 1 90 ? -10.526 -4.609 -1.949 1.00 40.97 90 VAL A CA 1
ATOM 690 C C . VAL A 1 90 ? -11.542 -3.885 -1.091 1.00 40.97 90 VAL A C 1
ATOM 692 O O .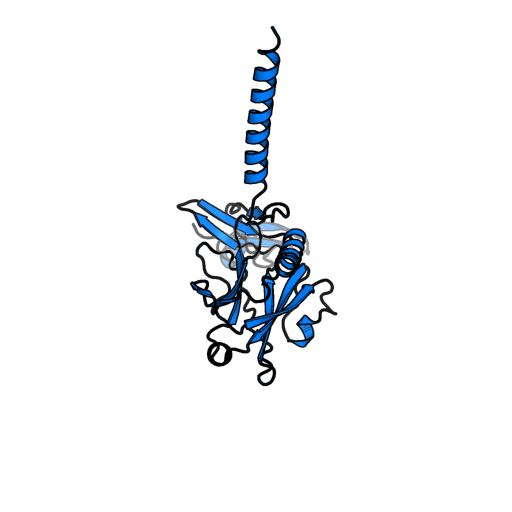 VAL A 1 90 ? -11.239 -2.860 -0.514 1.00 40.97 90 VAL A O 1
ATOM 695 N N . GLU A 1 91 ? -12.796 -4.347 -1.132 1.00 45.03 91 GLU A N 1
ATOM 696 C CA . GLU A 1 91 ? -13.786 -3.949 -0.148 1.00 45.03 91 GLU A CA 1
ATOM 697 C C . GLU A 1 91 ? -13.127 -4.213 1.203 1.00 45.03 91 GLU A C 1
ATOM 699 O O . GLU A 1 91 ? -12.630 -5.321 1.431 1.00 45.03 91 GLU A O 1
ATOM 704 N N . PHE A 1 92 ? -13.093 -3.217 2.086 1.00 51.69 92 PHE A N 1
ATOM 705 C CA . PHE A 1 92 ? -12.838 -3.452 3.501 1.00 51.69 92 PHE A CA 1
ATOM 706 C C . PHE A 1 92 ? -13.839 -4.498 4.011 1.00 51.69 92 PHE A C 1
ATOM 708 O O . PHE A 1 92 ? -14.934 -4.166 4.455 1.00 51.69 92 PHE A O 1
ATOM 715 N N . LYS A 1 93 ? -13.505 -5.787 3.910 1.00 52.62 93 LYS A N 1
ATOM 716 C CA . LYS A 1 93 ? -14.441 -6.862 4.258 1.00 52.62 93 LYS A CA 1
ATOM 717 C C . LYS A 1 93 ? -14.486 -7.139 5.751 1.00 52.62 93 LYS A C 1
ATOM 719 O O . LYS A 1 93 ? -15.479 -7.669 6.238 1.00 52.62 93 LYS A O 1
ATOM 724 N N . ALA A 1 94 ? -13.475 -6.707 6.499 1.00 50.28 94 ALA A N 1
ATOM 725 C CA . ALA A 1 94 ? -13.462 -6.831 7.947 1.00 50.28 94 ALA A CA 1
ATOM 726 C C . ALA A 1 94 ? -13.403 -5.469 8.633 1.00 50.28 94 ALA A C 1
ATOM 728 O O . ALA A 1 94 ? -12.363 -5.040 9.130 1.00 50.28 94 ALA A O 1
ATOM 729 N N . VAL A 1 95 ? -14.562 -4.822 8.698 1.00 56.88 95 VAL A N 1
ATOM 730 C CA . VAL A 1 95 ? -14.860 -3.811 9.710 1.00 56.88 95 VAL A CA 1
ATOM 731 C C . VAL A 1 95 ? -15.235 -4.582 10.977 1.00 56.88 95 VAL A C 1
ATOM 733 O O . VAL A 1 95 ? -16.397 -4.924 11.179 1.00 56.88 95 VAL A O 1
ATOM 736 N N . ASP A 1 96 ? -14.263 -4.914 11.834 1.00 65.88 96 ASP A N 1
ATOM 737 C CA . ASP A 1 96 ? -14.616 -5.294 13.209 1.00 65.88 96 ASP A CA 1
ATOM 738 C C . ASP A 1 96 ? -15.131 -4.017 13.881 1.00 65.88 96 ASP A C 1
ATOM 740 O O . ASP A 1 96 ? -14.344 -3.142 14.272 1.00 65.88 96 ASP A O 1
ATOM 744 N N . SER A 1 97 ? -16.463 -3.881 13.913 1.00 64.19 97 SER A N 1
ATOM 745 C CA . SER A 1 97 ? -17.150 -2.652 14.305 1.00 64.19 97 SER A CA 1
ATOM 746 C C . SER A 1 97 ? -16.750 -2.187 15.705 1.00 64.19 97 SER A C 1
ATOM 748 O O . SER A 1 97 ? -16.674 -0.986 15.978 1.00 64.19 97 SER A O 1
ATOM 750 N N . ASP A 1 98 ? -16.455 -3.157 16.568 1.00 71.06 98 ASP A N 1
ATOM 751 C CA . ASP A 1 98 ? -16.162 -2.956 17.978 1.00 71.06 98 ASP A CA 1
ATOM 752 C C . ASP A 1 98 ? -14.683 -2.624 18.182 1.00 71.06 98 ASP A C 1
ATOM 754 O O . ASP A 1 98 ? -14.327 -1.818 19.044 1.00 71.06 98 ASP A O 1
ATOM 758 N N . LYS A 1 99 ? -13.798 -3.198 17.356 1.00 83.06 99 LYS A N 1
ATOM 759 C CA . LYS A 1 99 ? -12.349 -2.963 17.444 1.00 83.06 99 LYS A CA 1
ATOM 760 C C . LYS A 1 99 ? -11.848 -1.788 16.606 1.00 83.06 99 LYS A C 1
ATOM 762 O O . LYS A 1 99 ? -10.705 -1.366 16.816 1.00 83.06 99 LYS A O 1
ATOM 767 N N . ARG A 1 100 ? -12.682 -1.250 15.711 1.00 90.06 100 ARG A N 1
ATOM 768 C CA . ARG A 1 100 ? -12.358 -0.153 14.782 1.00 90.06 100 ARG A CA 1
ATOM 769 C C . ARG A 1 100 ? -11.175 -0.463 13.875 1.00 90.06 100 ARG A C 1
ATOM 771 O O . ARG A 1 100 ? -10.201 0.288 13.811 1.00 90.06 100 ARG A O 1
ATOM 778 N N . ILE A 1 101 ? -11.235 -1.629 13.246 1.00 90.00 101 ILE A N 1
ATOM 779 C CA . ILE A 1 101 ? -10.159 -2.168 12.417 1.00 90.00 101 ILE A CA 1
ATOM 780 C C . ILE A 1 101 ? -10.592 -2.168 10.952 1.00 90.00 101 ILE A C 1
ATOM 782 O O . ILE A 1 101 ? -11.735 -2.503 10.660 1.00 90.00 101 ILE A O 1
ATOM 786 N N . VAL A 1 102 ? -9.654 -1.840 10.062 1.00 88.56 102 VAL A N 1
ATOM 787 C CA . VAL A 1 102 ? -9.744 -2.074 8.615 1.00 88.56 102 VAL A CA 1
ATOM 788 C C . VAL A 1 102 ? -8.521 -2.871 8.150 1.00 88.56 102 VAL A C 1
ATOM 790 O O . VAL A 1 102 ? -7.412 -2.656 8.646 1.00 88.56 102 VAL A O 1
ATOM 793 N N . VAL A 1 103 ? -8.722 -3.824 7.237 1.00 89.06 103 VAL A N 1
ATOM 794 C CA . VAL A 1 103 ? -7.680 -4.729 6.718 1.00 89.06 103 VAL A CA 1
ATOM 795 C C . VAL A 1 103 ? -7.763 -4.790 5.199 1.00 89.06 103 VAL A C 1
ATOM 797 O O . VAL A 1 103 ? -8.863 -4.843 4.652 1.00 89.06 103 VAL A O 1
ATOM 800 N N . GLY A 1 104 ? -6.611 -4.820 4.531 1.00 89.00 104 GLY A N 1
ATOM 801 C CA . GLY A 1 104 ? -6.519 -4.899 3.076 1.00 89.00 104 GLY A CA 1
ATOM 802 C C . GLY A 1 104 ? -5.082 -4.793 2.572 1.00 89.00 104 GLY A C 1
ATOM 803 O O . GLY A 1 104 ? -4.150 -4.601 3.354 1.00 89.00 104 GLY A O 1
ATOM 804 N N . TYR A 1 105 ? -4.911 -4.912 1.256 1.00 90.25 105 TYR A N 1
ATOM 805 C CA . TYR A 1 105 ? -3.624 -4.715 0.592 1.00 90.25 105 TYR A CA 1
ATOM 806 C C . TYR A 1 105 ? -3.364 -3.229 0.339 1.00 90.25 105 TYR A C 1
ATOM 808 O O . TYR A 1 105 ? -4.199 -2.554 -0.257 1.00 90.25 105 TYR A O 1
ATOM 816 N N . ALA A 1 106 ? -2.203 -2.738 0.772 1.00 91.06 106 ALA A N 1
ATOM 817 C CA . ALA A 1 106 ? -1.708 -1.404 0.436 1.00 91.06 106 ALA A CA 1
ATOM 818 C C . ALA A 1 106 ? -1.061 -1.385 -0.960 1.00 91.06 106 ALA A C 1
ATOM 820 O O . ALA A 1 106 ? -1.180 -0.409 -1.693 1.00 91.06 106 ALA A O 1
ATOM 821 N N . LEU A 1 107 ? -0.394 -2.479 -1.342 1.00 89.06 107 LEU A N 1
ATOM 822 C CA . LEU A 1 107 ? 0.322 -2.608 -2.610 1.00 89.06 107 LEU A CA 1
ATOM 823 C C . LEU A 1 107 ? 0.264 -4.062 -3.098 1.00 89.06 107 LEU A C 1
ATOM 825 O O . LEU A 1 107 ? 0.443 -4.999 -2.319 1.00 89.06 107 LEU A O 1
ATOM 829 N N . ILE A 1 108 ? -0.006 -4.243 -4.392 1.00 89.38 108 ILE A N 1
ATOM 830 C CA . ILE A 1 108 ? -0.147 -5.552 -5.041 1.00 89.38 108 ILE A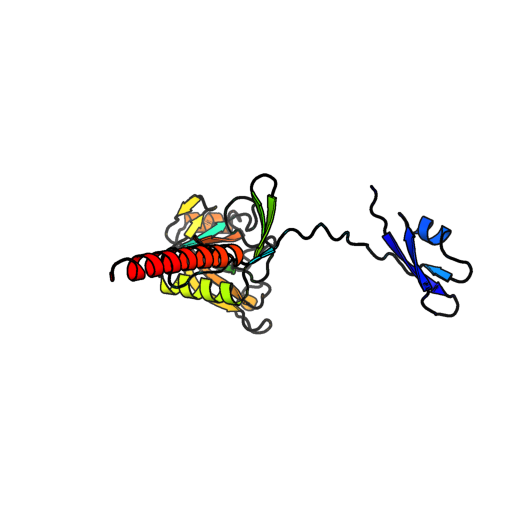 CA 1
ATOM 831 C C . ILE A 1 108 ? 0.945 -5.691 -6.111 1.00 89.38 108 ILE A C 1
ATOM 833 O O . ILE A 1 108 ? 1.034 -4.808 -6.970 1.00 89.38 108 ILE A O 1
ATOM 837 N N . PRO A 1 109 ? 1.741 -6.775 -6.096 1.00 90.25 109 PRO A N 1
ATOM 838 C CA . PRO A 1 109 ? 2.802 -6.985 -7.070 1.00 90.25 109 PRO A CA 1
ATOM 839 C C . PRO A 1 109 ? 2.253 -7.279 -8.467 1.00 90.25 109 PRO A C 1
ATOM 841 O O . PRO A 1 109 ? 1.125 -7.748 -8.622 1.00 90.25 109 PRO A O 1
ATOM 844 N N . ASP A 1 110 ? 3.072 -7.003 -9.481 1.00 88.31 110 ASP A N 1
ATOM 845 C CA . ASP A 1 110 ? 2.858 -7.313 -10.903 1.00 88.31 110 ASP A CA 1
ATOM 846 C C . ASP A 1 110 ? 1.574 -6.704 -11.501 1.00 88.31 110 ASP A C 1
ATOM 848 O O . ASP A 1 110 ? 1.169 -6.993 -12.631 1.00 88.31 110 ASP A O 1
ATOM 852 N N . LYS A 1 111 ? 0.925 -5.807 -10.753 1.00 84.81 111 LYS A N 1
ATOM 853 C CA . LYS A 1 111 ? -0.287 -5.129 -11.178 1.00 84.81 111 LYS A CA 1
ATOM 854 C C . LYS A 1 111 ? 0.060 -3.962 -12.090 1.00 84.81 111 LYS A C 1
ATOM 856 O O . LYS A 1 111 ? 0.533 -2.930 -11.625 1.00 84.81 111 LYS A O 1
ATOM 861 N N . LYS A 1 112 ? -0.256 -4.108 -13.379 1.00 84.50 112 LYS A N 1
ATOM 862 C CA . LYS A 1 112 ? -0.172 -3.019 -14.359 1.00 84.50 112 LYS A CA 1
ATOM 863 C C . LYS A 1 112 ? -1.137 -1.894 -13.979 1.00 84.50 112 LYS A C 1
ATOM 865 O O . LYS A 1 112 ? -2.344 -2.120 -13.857 1.00 84.50 112 LYS A O 1
ATOM 870 N N . ILE A 1 113 ? -0.604 -0.690 -13.806 1.00 78.75 113 ILE A N 1
ATOM 871 C CA . ILE A 1 113 ? -1.373 0.522 -13.548 1.00 78.75 113 ILE A CA 1
ATOM 872 C C . ILE A 1 113 ? -1.178 1.498 -14.698 1.00 78.75 113 ILE A C 1
ATOM 874 O O . ILE A 1 113 ? -0.076 1.996 -14.922 1.00 78.75 113 ILE A O 1
ATOM 878 N N . TYR A 1 114 ? -2.267 1.796 -15.392 1.00 80.94 114 TYR A N 1
ATOM 879 C CA . TYR A 1 114 ? -2.266 2.703 -16.527 1.00 80.94 114 TYR A CA 1
ATOM 880 C C . TYR A 1 114 ? -1.918 4.135 -16.113 1.00 80.94 114 TYR A C 1
ATOM 882 O O . TYR A 1 114 ? -2.468 4.674 -15.150 1.00 80.94 114 TYR A O 1
ATOM 890 N N . ARG A 1 115 ? -1.016 4.765 -16.857 1.00 74.25 115 ARG A N 1
ATOM 891 C CA . ARG A 1 115 ? -0.598 6.153 -16.707 1.00 74.25 115 ARG A CA 1
ATOM 892 C C . ARG A 1 115 ? -0.582 6.816 -18.073 1.00 74.25 115 ARG A C 1
ATOM 894 O O . ARG A 1 115 ? -0.228 6.207 -19.080 1.00 74.25 115 ARG A O 1
ATOM 901 N N . LYS A 1 116 ? -0.928 8.098 -18.079 1.00 76.31 116 LYS A N 1
ATOM 902 C CA . LYS A 1 116 ? -0.899 8.931 -19.271 1.00 76.31 116 LYS A CA 1
ATOM 903 C C . LYS A 1 116 ? -0.162 10.222 -18.972 1.00 76.31 116 LYS A C 1
ATOM 905 O O . LYS A 1 116 ? -0.473 10.914 -18.007 1.00 76.31 116 LYS A O 1
ATOM 910 N N . ARG A 1 117 ? 0.817 10.553 -19.811 1.00 75.38 117 ARG A N 1
ATOM 911 C CA . ARG A 1 117 ? 1.542 11.823 -19.758 1.00 75.38 117 ARG A CA 1
ATOM 912 C C . ARG A 1 117 ? 1.477 12.482 -21.130 1.00 75.38 117 ARG A C 1
ATOM 914 O O . ARG A 1 117 ? 2.220 12.115 -22.037 1.00 75.38 117 ARG A O 1
ATOM 921 N N . GLY A 1 118 ? 0.588 13.465 -21.276 1.00 82.56 118 GLY A N 1
ATOM 922 C CA . GLY A 1 118 ? 0.260 14.023 -22.591 1.00 82.56 118 GLY A CA 1
ATOM 923 C C . GLY A 1 118 ? -0.364 12.945 -23.477 1.00 82.56 118 GLY A C 1
ATOM 924 O O . GLY A 1 118 ? -1.350 12.331 -23.078 1.00 82.56 118 GLY A O 1
ATOM 925 N N . ASP A 1 119 ? 0.244 12.680 -24.632 1.00 79.88 119 ASP A N 1
ATOM 926 C CA . ASP A 1 119 ? -0.199 11.639 -25.572 1.00 79.88 119 ASP A CA 1
ATOM 927 C C . ASP A 1 119 ? 0.484 10.277 -25.354 1.00 79.88 119 ASP A C 1
ATOM 929 O O . ASP A 1 119 ? 0.150 9.309 -26.031 1.00 79.88 119 ASP A O 1
ATOM 933 N N . TYR A 1 120 ? 1.442 10.183 -24.424 1.00 77.81 120 TYR A N 1
ATOM 934 C CA . TYR A 1 120 ? 2.152 8.938 -24.134 1.00 77.81 120 TYR A CA 1
ATOM 935 C C . TYR A 1 120 ? 1.440 8.145 -23.036 1.00 77.81 120 TYR A C 1
ATOM 937 O O . TYR A 1 120 ? 1.250 8.637 -21.918 1.00 77.81 120 TYR A O 1
ATOM 945 N N . GLU A 1 121 ? 1.070 6.912 -23.365 1.00 83.19 121 GLU A N 1
ATOM 946 C CA . GLU A 1 121 ? 0.367 5.975 -22.494 1.00 83.19 121 GLU A CA 1
ATOM 947 C C . GLU A 1 121 ? 1.314 4.834 -22.118 1.00 83.19 121 GLU A C 1
ATOM 949 O O . GLU A 1 121 ? 1.996 4.279 -22.976 1.00 83.19 121 GLU A O 1
ATOM 954 N N . TYR A 1 122 ? 1.386 4.504 -20.832 1.00 82.88 122 TYR A N 1
ATOM 955 C CA . TYR A 1 122 ? 2.274 3.468 -20.307 1.00 82.88 122 TYR A CA 1
ATOM 956 C C . TYR A 1 122 ? 1.657 2.823 -19.066 1.00 82.88 122 TYR A C 1
ATOM 958 O O . TYR A 1 122 ? 0.823 3.413 -18.384 1.00 82.88 122 TYR A O 1
ATOM 966 N N . ASN A 1 123 ? 2.066 1.605 -18.746 1.00 83.06 123 ASN A N 1
ATOM 967 C CA . ASN A 1 123 ? 1.749 0.951 -17.489 1.00 83.06 123 ASN A CA 1
ATOM 968 C C . ASN A 1 123 ? 2.941 1.047 -16.546 1.00 83.06 123 ASN A C 1
ATOM 970 O O . ASN A 1 123 ? 4.078 0.857 -16.962 1.00 83.06 123 ASN A O 1
ATOM 974 N N . ILE A 1 124 ? 2.677 1.269 -15.265 1.00 84.31 124 ILE A N 1
ATOM 975 C CA . ILE A 1 124 ? 3.656 1.027 -14.203 1.00 84.31 124 ILE A CA 1
ATOM 976 C C . ILE A 1 124 ? 3.319 -0.263 -13.460 1.00 84.31 124 ILE A C 1
ATOM 978 O O . ILE A 1 124 ? 2.152 -0.649 -13.411 1.00 84.31 124 ILE A O 1
ATOM 982 N N . LEU A 1 125 ? 4.309 -0.928 -12.876 1.00 87.44 125 LEU A N 1
ATOM 983 C CA . LEU A 1 125 ? 4.093 -2.022 -11.926 1.00 87.44 125 LEU A CA 1
ATOM 984 C C . LEU A 1 125 ? 5.204 -2.056 -10.878 1.00 87.44 125 LEU A C 1
ATOM 986 O O . LEU A 1 125 ? 6.241 -1.418 -11.042 1.00 87.44 125 LEU A O 1
ATOM 990 N N . PHE A 1 126 ? 4.985 -2.836 -9.825 1.00 88.00 126 PHE A N 1
ATOM 991 C CA . PHE A 1 126 ? 5.979 -3.134 -8.798 1.00 88.00 126 PHE A CA 1
ATOM 992 C C . PHE A 1 126 ? 6.158 -4.643 -8.744 1.00 88.00 126 PHE A C 1
ATOM 994 O O . PHE A 1 126 ? 5.162 -5.357 -8.615 1.00 88.00 126 PHE A O 1
ATOM 1001 N N . SER A 1 127 ? 7.389 -5.142 -8.823 1.00 93.44 127 SER A N 1
ATOM 1002 C CA . SER A 1 127 ? 7.644 -6.559 -8.562 1.00 93.44 127 SER A CA 1
ATOM 1003 C C . SER A 1 127 ? 7.439 -6.893 -7.088 1.00 93.44 127 SER A C 1
ATOM 1005 O O . SER A 1 127 ? 7.439 -6.019 -6.217 1.00 93.44 127 SER A O 1
ATOM 1007 N N . LYS A 1 128 ? 7.318 -8.187 -6.784 1.00 93.88 128 LYS A N 1
ATOM 1008 C CA . LYS A 1 128 ? 7.247 -8.699 -5.403 1.00 93.88 128 LYS A CA 1
ATOM 1009 C C . LYS A 1 128 ? 8.397 -8.205 -4.527 1.00 93.88 128 LYS A C 1
ATOM 1011 O O . LYS A 1 128 ? 8.174 -7.903 -3.359 1.00 93.88 128 LYS A O 1
ATOM 1016 N N . GLU A 1 129 ? 9.599 -8.094 -5.090 1.00 94.00 129 GLU A N 1
ATOM 1017 C CA . GLU A 1 129 ? 10.762 -7.570 -4.375 1.00 94.00 129 GLU A CA 1
ATOM 1018 C C . GLU A 1 129 ? 10.570 -6.093 -4.017 1.00 94.00 129 GLU A C 1
ATOM 1020 O O . GLU A 1 129 ? 10.762 -5.712 -2.862 1.00 94.00 129 GLU A O 1
ATOM 1025 N N . THR A 1 130 ? 10.114 -5.265 -4.963 1.00 92.12 130 THR A N 1
ATOM 1026 C CA . THR A 1 130 ? 9.836 -3.855 -4.666 1.00 92.12 130 THR A CA 1
ATOM 1027 C C . THR A 1 130 ? 8.696 -3.706 -3.655 1.00 92.12 130 THR A C 1
ATOM 1029 O O . THR A 1 130 ? 8.782 -2.856 -2.770 1.00 92.12 130 THR A O 1
ATOM 1032 N N . VAL A 1 131 ? 7.656 -4.547 -3.718 1.00 93.56 131 VAL A N 1
ATOM 1033 C CA . VAL A 1 131 ? 6.574 -4.551 -2.717 1.00 93.56 131 VAL A CA 1
ATOM 1034 C C . VAL A 1 131 ? 7.100 -4.888 -1.317 1.00 93.56 131 VAL A C 1
ATOM 1036 O O . VAL A 1 131 ? 6.764 -4.193 -0.355 1.00 93.56 131 VAL A O 1
ATOM 1039 N N . GLN A 1 132 ? 7.963 -5.901 -1.201 1.00 95.19 132 GLN A N 1
ATOM 1040 C CA . GLN A 1 132 ? 8.620 -6.261 0.057 1.00 95.19 132 GLN A CA 1
ATOM 1041 C C . GLN A 1 132 ? 9.411 -5.074 0.620 1.00 95.19 132 GLN A C 1
ATOM 1043 O O . GLN A 1 132 ? 9.158 -4.649 1.751 1.00 95.19 132 GLN A O 1
ATOM 1048 N N . LYS A 1 133 ? 10.291 -4.478 -0.192 1.00 93.69 133 LYS A N 1
ATOM 1049 C CA . LYS A 1 133 ? 11.114 -3.323 0.201 1.00 93.69 133 LYS A CA 1
ATOM 1050 C C . LYS A 1 133 ? 10.270 -2.127 0.631 1.00 93.69 133 LYS A C 1
ATOM 1052 O O . LYS A 1 133 ? 10.564 -1.502 1.649 1.00 93.69 133 LYS A O 1
ATOM 1057 N N . ALA A 1 134 ? 9.183 -1.842 -0.091 1.00 92.38 134 ALA A N 1
ATOM 1058 C CA . ALA A 1 134 ? 8.244 -0.778 0.259 1.00 92.38 134 ALA A CA 1
ATOM 1059 C C . ALA A 1 134 ? 7.689 -0.962 1.675 1.00 92.38 134 ALA A C 1
ATOM 1061 O O . ALA A 1 134 ? 7.686 -0.022 2.473 1.00 92.38 134 ALA A O 1
ATOM 1062 N N . SER A 1 135 ? 7.257 -2.188 1.990 1.00 94.75 135 SER A N 1
ATOM 1063 C CA . SER A 1 135 ? 6.659 -2.520 3.282 1.00 94.75 135 SER A CA 1
ATOM 1064 C C . SER A 1 135 ? 7.648 -2.378 4.443 1.00 94.75 135 SER A C 1
ATOM 1066 O O . SER A 1 135 ? 7.307 -1.832 5.496 1.00 94.75 135 SER A O 1
ATOM 1068 N N . GLU A 1 136 ? 8.895 -2.811 4.245 1.00 94.94 136 GLU A N 1
ATOM 1069 C CA . GLU A 1 136 ? 9.945 -2.761 5.260 1.00 94.94 136 GLU A CA 1
ATOM 1070 C C . GLU A 1 136 ? 10.408 -1.328 5.518 1.00 94.94 136 GLU A C 1
ATOM 1072 O O . GLU A 1 136 ? 10.489 -0.903 6.673 1.00 94.94 136 GLU A O 1
ATOM 1077 N N . LEU A 1 137 ? 10.657 -0.556 4.455 1.00 93.56 137 LEU A N 1
ATOM 1078 C CA . LEU A 1 137 ? 11.084 0.838 4.562 1.00 93.56 137 LEU A CA 1
ATOM 1079 C C . LEU A 1 137 ? 10.021 1.717 5.220 1.00 93.56 137 LEU A C 1
ATOM 1081 O O . LEU A 1 137 ? 10.361 2.531 6.081 1.00 93.56 137 LEU A O 1
ATOM 1085 N N . TYR A 1 138 ? 8.744 1.521 4.881 1.00 94.44 138 TYR A N 1
ATOM 1086 C CA . TYR A 1 138 ? 7.627 2.239 5.500 1.00 94.44 138 TYR A CA 1
ATOM 1087 C C . TYR A 1 138 ? 7.632 2.091 7.032 1.00 94.44 138 TYR A C 1
ATOM 1089 O O . TYR A 1 138 ? 7.510 3.076 7.770 1.00 94.44 138 TYR A O 1
ATOM 1097 N N . LEU A 1 139 ? 7.846 0.868 7.533 1.00 94.81 139 LEU A N 1
ATOM 1098 C CA . LEU A 1 139 ? 7.941 0.606 8.972 1.00 94.81 139 LEU A CA 1
ATOM 1099 C C . LEU A 1 139 ? 9.263 1.094 9.573 1.00 94.81 139 LEU A C 1
ATOM 1101 O O . LEU A 1 139 ? 9.249 1.715 10.637 1.00 94.81 139 LEU A O 1
ATOM 1105 N N . LYS A 1 140 ? 10.396 0.862 8.895 1.00 94.00 140 LYS A N 1
ATOM 1106 C CA . LYS A 1 140 ? 11.732 1.318 9.321 1.00 94.00 140 LYS A CA 1
ATOM 1107 C C . LYS A 1 140 ? 11.766 2.834 9.529 1.00 94.00 140 LYS A C 1
ATOM 1109 O O . LYS A 1 140 ? 12.412 3.309 10.458 1.00 94.00 140 LYS A O 1
ATOM 1114 N N . ARG A 1 141 ? 11.038 3.585 8.697 1.00 93.06 141 ARG A N 1
ATOM 1115 C CA . ARG A 1 141 ? 10.917 5.051 8.754 1.00 93.06 141 ARG A CA 1
ATOM 1116 C C . ARG A 1 141 ? 9.788 5.550 9.663 1.00 93.06 141 ARG A C 1
ATOM 1118 O O . ARG A 1 141 ? 9.505 6.745 9.671 1.00 93.06 141 ARG A O 1
ATOM 1125 N N . LEU A 1 142 ? 9.153 4.660 10.433 1.00 95.06 142 LEU A N 1
ATOM 1126 C CA . LEU A 1 142 ? 8.085 4.983 11.390 1.00 95.06 142 LEU A CA 1
ATOM 1127 C C . LEU A 1 142 ? 6.891 5.714 10.750 1.00 95.06 142 LEU A C 1
ATOM 1129 O O . LEU A 1 142 ? 6.221 6.526 11.391 1.00 95.06 142 LEU A O 1
ATOM 1133 N N . LYS A 1 143 ? 6.598 5.414 9.479 1.00 95.38 143 LYS A N 1
AT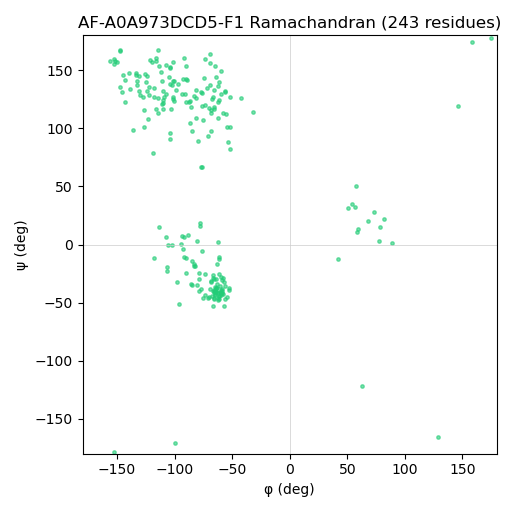OM 1134 C CA . LYS A 1 143 ? 5.504 6.037 8.717 1.00 95.38 143 LYS A CA 1
ATOM 1135 C C . LYS A 1 143 ? 4.143 5.415 9.025 1.00 95.38 143 LYS A C 1
ATOM 1137 O O . LYS A 1 143 ? 3.137 5.841 8.476 1.00 95.38 143 LYS A O 1
ATOM 1142 N N . ASN A 1 144 ? 4.069 4.467 9.959 1.00 95.88 144 ASN A N 1
ATOM 1143 C CA . ASN A 1 144 ? 2.859 3.723 10.324 1.00 95.88 144 ASN A CA 1
ATOM 1144 C C . ASN A 1 144 ? 1.697 4.584 10.864 1.00 95.88 144 ASN A C 1
ATOM 1146 O O . ASN A 1 144 ? 0.589 4.074 11.004 1.00 95.88 144 ASN A O 1
ATOM 1150 N N . ASN A 1 145 ? 1.923 5.866 11.168 1.00 96.81 145 ASN A N 1
ATOM 1151 C CA . ASN A 1 145 ? 0.878 6.828 11.548 1.00 96.81 145 ASN A CA 1
ATOM 1152 C C . ASN A 1 145 ? 0.543 7.841 10.438 1.00 96.81 145 ASN A C 1
ATOM 1154 O O . ASN A 1 145 ? -0.322 8.694 10.629 1.00 96.81 145 ASN A O 1
ATOM 1158 N N . ASN A 1 146 ? 1.209 7.761 9.287 1.00 95.50 146 ASN A N 1
ATOM 1159 C CA . ASN A 1 146 ? 0.979 8.646 8.156 1.00 95.50 146 ASN A CA 1
ATOM 1160 C C . ASN A 1 146 ? -0.182 8.108 7.328 1.00 95.50 146 ASN A C 1
ATOM 1162 O O . ASN A 1 146 ? -0.019 7.203 6.507 1.00 95.50 146 ASN A O 1
ATOM 1166 N N . THR A 1 147 ? -1.358 8.676 7.578 1.00 95.25 147 THR A N 1
ATOM 1167 C CA . THR A 1 147 ? -2.580 8.371 6.838 1.00 95.25 147 THR A CA 1
ATOM 1168 C C . THR A 1 147 ? -3.134 9.646 6.234 1.00 95.25 147 THR A C 1
ATOM 1170 O O . THR A 1 147 ? -3.214 10.660 6.928 1.00 95.25 147 THR A O 1
ATOM 1173 N N . THR A 1 148 ? -3.557 9.597 4.980 1.00 94.00 148 THR A N 1
ATOM 1174 C CA . THR A 1 148 ? -4.309 10.676 4.326 1.00 94.00 148 THR A CA 1
ATOM 1175 C C . THR A 1 148 ? -5.725 10.206 3.995 1.00 94.00 148 THR A C 1
ATOM 1177 O O . THR A 1 148 ? -6.039 9.017 4.091 1.00 94.00 148 THR A O 1
ATOM 1180 N N . LEU A 1 149 ? -6.598 11.141 3.635 1.00 92.12 149 LEU A N 1
ATOM 1181 C CA . LEU A 1 149 ? -7.921 10.855 3.080 1.00 92.12 149 LEU A CA 1
ATOM 1182 C C . LEU A 1 149 ? -7.941 11.371 1.640 1.00 92.12 149 LEU A C 1
ATOM 1184 O O . LEU A 1 149 ? -7.613 12.540 1.431 1.00 92.12 149 LEU A O 1
ATOM 1188 N N . GLU A 1 150 ? -8.287 10.514 0.678 1.00 88.56 150 GLU A N 1
ATOM 1189 C CA . GLU A 1 150 ? -8.368 10.853 -0.758 1.00 88.56 150 GLU A CA 1
ATOM 1190 C C . GLU A 1 150 ? -7.120 11.551 -1.328 1.00 88.56 150 GLU A C 1
ATOM 1192 O O . GLU A 1 150 ? -7.219 12.386 -2.219 1.00 88.56 150 GLU A O 1
ATOM 1197 N N . HIS A 1 151 ? -5.928 11.248 -0.804 1.00 86.94 151 HIS A N 1
ATOM 1198 C CA . HIS A 1 151 ? -4.673 11.914 -1.188 1.00 86.94 151 HIS A CA 1
ATOM 1199 C C . HIS A 1 151 ? -4.622 13.438 -0.963 1.00 86.94 151 HIS A C 1
ATOM 1201 O O . HIS A 1 151 ? -3.720 14.111 -1.458 1.00 86.94 151 HIS A O 1
ATOM 1207 N N . GLU A 1 152 ? -5.561 14.009 -0.205 1.00 87.88 152 GLU A N 1
ATOM 1208 C CA . GLU A 1 152 ? -5.642 15.463 -0.027 1.00 87.88 152 GLU A CA 1
ATOM 1209 C C . GLU A 1 152 ? -4.954 15.937 1.250 1.00 87.88 152 GLU A C 1
ATOM 1211 O O . GLU A 1 152 ? -4.163 16.881 1.251 1.00 87.88 152 GLU A O 1
ATOM 1216 N N . SER A 1 153 ? -5.302 15.321 2.380 1.00 88.06 153 SER A N 1
ATOM 1217 C CA . SER A 1 153 ? -4.885 15.811 3.690 1.00 88.06 153 SER A CA 1
ATOM 1218 C C . SER A 1 153 ? -4.579 14.681 4.652 1.00 88.06 153 SER A C 1
ATOM 1220 O O . SER A 1 153 ? -5.277 13.666 4.695 1.00 88.06 153 SER A O 1
ATOM 1222 N N . PHE A 1 154 ? -3.534 14.884 5.455 1.00 94.31 154 PHE A N 1
ATOM 1223 C CA . PHE A 1 154 ? -3.217 13.995 6.562 1.00 94.31 154 PHE A CA 1
ATOM 1224 C C . PHE A 1 154 ? -4.348 13.988 7.586 1.00 94.31 154 PHE A C 1
ATOM 1226 O O . PHE A 1 154 ? -4.866 15.033 7.988 1.00 94.31 154 PHE A O 1
ATOM 1233 N N . THR A 1 155 ? -4.678 12.793 8.057 1.00 94.12 155 THR A N 1
ATOM 1234 C CA . THR A 1 155 ? -5.616 12.575 9.148 1.00 94.12 155 THR A CA 1
ATOM 1235 C C . THR A 1 155 ? -4.892 12.030 10.370 1.00 94.12 155 THR A C 1
ATOM 1237 O O . THR A 1 155 ? -3.889 11.325 10.276 1.00 94.12 155 THR A O 1
ATOM 1240 N N . SER A 1 156 ? -5.401 12.371 11.550 1.00 95.44 156 SER A N 1
ATOM 1241 C CA . SER A 1 156 ? -4.874 11.895 12.824 1.00 95.44 156 SER A CA 1
ATOM 1242 C C . SER A 1 156 ? -5.731 10.763 13.379 1.00 95.44 156 SER A C 1
ATOM 1244 O O . SER A 1 156 ? -6.919 10.642 13.071 1.00 95.44 156 SER A O 1
ATOM 1246 N N . GLY A 1 157 ? -5.138 9.943 14.248 1.00 95.88 157 GLY A N 1
ATOM 1247 C CA . GLY A 1 157 ? -5.857 8.854 14.907 1.00 95.88 157 GLY A CA 1
ATOM 1248 C C . GLY A 1 157 ? -6.171 7.684 13.976 1.00 95.88 157 GLY A C 1
ATOM 1249 O O . GLY A 1 157 ? -7.149 6.977 14.210 1.00 95.88 157 GLY A O 1
ATOM 1250 N N . VAL A 1 158 ? -5.354 7.470 12.947 1.00 96.25 158 VAL A N 1
ATOM 1251 C CA . VAL A 1 158 ? -5.353 6.256 12.128 1.00 96.25 158 VAL A CA 1
ATOM 1252 C C . VAL A 1 158 ? -3.927 5.721 12.091 1.00 96.25 158 VAL A C 1
ATOM 1254 O O . VAL A 1 158 ? -2.995 6.470 11.806 1.00 96.25 158 VAL A O 1
ATOM 1257 N N . SER A 1 159 ? -3.753 4.445 12.431 1.00 96.94 159 SER A N 1
ATOM 1258 C CA . SER A 1 159 ? -2.425 3.834 12.542 1.00 96.94 159 SER A CA 1
ATOM 1259 C C . SER A 1 159 ? -2.418 2.437 11.948 1.00 96.94 159 SER A C 1
ATOM 1261 O O . SER A 1 159 ? -3.274 1.619 12.293 1.00 96.94 159 SER A O 1
ATOM 1263 N N . VAL A 1 160 ? -1.406 2.125 11.142 1.00 97.25 160 VAL A N 1
ATOM 1264 C CA . VAL A 1 160 ? -1.030 0.748 10.817 1.00 97.25 160 VAL A CA 1
ATOM 1265 C C . VAL A 1 160 ? -0.538 0.082 12.102 1.00 97.25 160 VAL A C 1
ATOM 1267 O O . VAL A 1 160 ? 0.437 0.518 12.717 1.00 97.25 160 VAL A O 1
ATOM 1270 N N . VAL A 1 161 ? -1.253 -0.956 12.536 1.00 96.31 161 VAL A N 1
ATOM 1271 C CA . VAL A 1 161 ? -0.951 -1.732 13.750 1.00 96.31 161 VAL A CA 1
ATOM 1272 C C . VAL A 1 161 ? -0.370 -3.107 13.434 1.00 96.31 161 VAL A C 1
ATOM 1274 O O . VAL A 1 161 ? 0.248 -3.715 14.301 1.00 96.31 161 VAL A O 1
ATOM 1277 N N . GLU A 1 162 ? -0.557 -3.599 12.209 1.00 96.12 162 GLU A N 1
ATOM 1278 C CA . GLU A 1 162 ? 0.139 -4.770 11.676 1.00 96.12 162 GLU A CA 1
ATOM 1279 C C . GLU A 1 162 ? 0.398 -4.561 10.183 1.00 96.12 162 GLU A C 1
ATOM 1281 O O . GLU A 1 162 ? -0.420 -3.959 9.488 1.00 96.12 162 GLU A O 1
ATOM 1286 N N . SER A 1 163 ? 1.524 -5.076 9.704 1.00 96.31 163 SER A N 1
ATOM 1287 C CA . SER A 1 163 ? 1.959 -5.008 8.311 1.00 96.31 163 SER A CA 1
ATOM 1288 C C . SER A 1 163 ? 2.708 -6.296 7.994 1.00 96.31 163 SER A C 1
ATOM 1290 O O . SER A 1 163 ? 3.554 -6.710 8.788 1.00 96.31 163 SER A O 1
ATOM 1292 N N . TRP A 1 164 ? 2.367 -6.947 6.886 1.00 97.62 164 TRP A N 1
ATOM 1293 C CA . TRP A 1 164 ? 3.004 -8.186 6.443 1.00 97.62 164 TRP A CA 1
ATOM 1294 C C . TRP A 1 164 ? 2.914 -8.329 4.925 1.00 97.62 164 TRP A C 1
ATOM 1296 O O . TRP A 1 164 ? 2.067 -7.709 4.282 1.00 97.62 164 TRP A O 1
ATOM 1306 N N . VAL A 1 165 ? 3.781 -9.161 4.358 1.00 97.62 165 VAL A N 1
ATOM 1307 C CA . VAL A 1 165 ? 3.691 -9.588 2.961 1.00 97.62 165 VAL A CA 1
ATOM 1308 C C . VAL A 1 165 ? 3.154 -11.011 2.927 1.00 97.62 165 VAL A C 1
ATOM 1310 O O . VAL A 1 165 ? 3.517 -11.837 3.762 1.00 97.62 165 VAL A O 1
ATOM 1313 N N . THR A 1 166 ? 2.244 -11.290 1.999 1.00 95.25 166 THR A N 1
ATOM 1314 C CA . THR A 1 166 ? 1.643 -12.620 1.872 1.00 95.25 166 THR A CA 1
ATOM 1315 C C . THR A 1 166 ? 2.624 -13.618 1.265 1.00 95.25 166 THR A C 1
ATOM 1317 O O . THR A 1 166 ? 3.042 -13.461 0.119 1.00 95.25 166 THR A O 1
ATOM 1320 N N . GLU A 1 167 ? 2.938 -14.677 2.012 1.00 96.75 167 GLU A N 1
ATOM 1321 C CA . GLU A 1 167 ? 3.894 -15.727 1.616 1.00 96.75 167 GLU A CA 1
ATOM 1322 C C . GLU A 1 167 ? 3.224 -17.061 1.231 1.00 96.75 167 GLU A C 1
ATOM 1324 O O . GLU A 1 167 ? 3.803 -17.852 0.490 1.00 96.75 167 GLU A O 1
ATOM 1329 N N . ASP A 1 168 ? 1.999 -17.317 1.700 1.00 96.94 168 ASP A N 1
ATOM 1330 C CA . ASP A 1 168 ? 1.255 -18.562 1.462 1.00 96.94 168 ASP A CA 1
ATOM 1331 C C . ASP A 1 168 ? -0.232 -18.238 1.275 1.00 96.94 168 ASP A C 1
ATOM 1333 O O . ASP A 1 168 ? -0.850 -17.646 2.152 1.00 96.94 168 ASP A O 1
ATOM 1337 N N . LEU A 1 169 ? -0.820 -18.623 0.140 1.00 91.69 169 LEU A N 1
ATOM 1338 C CA . LEU A 1 169 ? -2.211 -18.287 -0.183 1.00 91.69 169 LEU A CA 1
ATOM 1339 C C . LEU A 1 169 ? -3.229 -19.002 0.719 1.00 91.69 169 LEU A C 1
ATOM 1341 O O . LEU A 1 169 ? -4.292 -18.464 0.999 1.00 91.69 169 LEU A O 1
ATOM 1345 N N . GLU A 1 170 ? -2.938 -20.205 1.204 1.00 94.38 170 GLU A N 1
ATOM 1346 C CA . GLU A 1 170 ? -3.893 -20.967 2.017 1.00 94.38 170 GLU A CA 1
ATOM 1347 C C . GLU A 1 170 ? -3.821 -20.568 3.494 1.00 94.38 170 GLU A C 1
ATOM 1349 O O . GLU A 1 170 ? -4.834 -20.549 4.195 1.00 94.38 170 GLU A O 1
ATOM 1354 N N . LYS A 1 171 ? -2.621 -20.238 3.979 1.00 96.00 171 LYS A N 1
ATOM 1355 C CA . LYS A 1 171 ? -2.353 -19.995 5.405 1.00 96.00 171 LYS A CA 1
ATOM 1356 C C . LYS A 1 171 ? -2.239 -18.522 5.777 1.00 96.00 171 LYS A C 1
ATOM 1358 O O . LYS A 1 171 ? -2.021 -18.229 6.954 1.00 96.00 171 LYS A O 1
ATOM 1363 N N . ASP A 1 172 ? -2.379 -17.600 4.824 1.00 95.00 172 ASP A N 1
ATOM 1364 C CA . ASP A 1 172 ? -2.263 -16.178 5.130 1.00 95.00 172 ASP A CA 1
ATOM 1365 C C . ASP A 1 172 ? -3.326 -15.728 6.139 1.00 95.00 172 ASP A C 1
ATOM 1367 O O . ASP A 1 172 ? -4.505 -16.090 6.070 1.00 95.00 172 ASP A O 1
ATOM 1371 N N . LYS A 1 173 ? -2.907 -14.870 7.069 1.00 92.56 173 LYS A N 1
ATOM 1372 C CA . LYS A 1 173 ? -3.775 -14.249 8.069 1.00 92.56 173 LYS A CA 1
ATOM 1373 C C . LYS A 1 173 ? -4.918 -13.453 7.439 1.00 92.56 173 LYS A C 1
ATOM 1375 O O . LYS A 1 173 ? -5.978 -13.332 8.052 1.00 92.56 173 LYS A O 1
ATOM 1380 N N . ILE A 1 174 ? -4.721 -12.910 6.239 1.00 86.06 174 ILE A N 1
ATOM 1381 C CA . ILE A 1 174 ? -5.708 -12.105 5.526 1.00 86.06 174 ILE A CA 1
ATOM 1382 C C . ILE A 1 174 ? -7.002 -12.889 5.245 1.00 86.06 174 ILE A C 1
ATOM 1384 O O . ILE A 1 174 ? -8.087 -12.305 5.279 1.00 86.06 174 ILE A O 1
ATOM 1388 N N . ASN A 1 175 ? -6.912 -14.222 5.123 1.00 87.31 175 ASN A N 1
ATOM 1389 C CA . ASN A 1 175 ? -8.060 -15.121 4.969 1.00 87.31 175 ASN A CA 1
ATOM 1390 C C . ASN A 1 175 ? -9.048 -15.027 6.145 1.00 87.31 175 ASN A C 1
ATOM 1392 O O . ASN A 1 175 ? -10.255 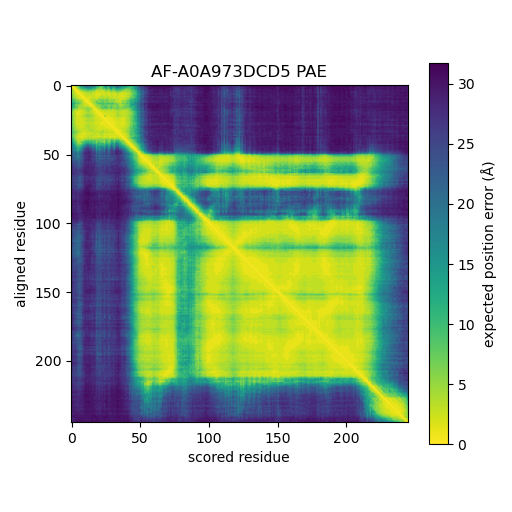-15.173 5.955 1.00 87.31 175 ASN A O 1
ATOM 1396 N N . LEU A 1 176 ? -8.569 -14.713 7.359 1.00 87.62 176 LEU A N 1
ATOM 1397 C CA . LEU A 1 176 ? -9.423 -14.508 8.541 1.00 87.62 176 LEU A CA 1
ATOM 1398 C C . LEU A 1 176 ? -10.379 -13.315 8.387 1.00 87.62 176 LEU A C 1
ATOM 1400 O O . LEU A 1 176 ? -11.340 -13.194 9.146 1.00 87.62 176 LEU A O 1
ATOM 1404 N N . TYR A 1 177 ? -10.103 -12.433 7.428 1.00 80.19 177 TYR A N 1
ATOM 1405 C CA . TYR A 1 177 ? -10.840 -11.202 7.168 1.00 80.19 177 TYR A CA 1
ATOM 1406 C C . TYR A 1 177 ? -11.687 -11.271 5.887 1.00 80.19 177 TYR A C 1
ATOM 1408 O O . TYR A 1 177 ? -12.271 -10.265 5.487 1.00 80.19 177 TYR A O 1
ATOM 1416 N N . GLY A 1 178 ? -11.774 -12.446 5.247 1.00 77.44 178 GLY A N 1
ATOM 1417 C CA . GLY A 1 178 ? -12.578 -12.659 4.038 1.00 77.44 178 GLY A CA 1
ATOM 1418 C C . GLY A 1 178 ? -12.060 -11.925 2.797 1.00 77.44 178 GLY A C 1
ATOM 1419 O O . GLY A 1 178 ? -12.837 -11.681 1.871 1.00 77.44 178 GLY A O 1
ATOM 1420 N N . VAL A 1 179 ? -10.781 -11.542 2.795 1.00 78.25 179 VAL A N 1
ATOM 1421 C CA . VAL A 1 179 ? -10.087 -10.939 1.651 1.00 78.25 179 VAL A CA 1
ATOM 1422 C C . VAL A 1 179 ? -9.293 -12.030 0.946 1.00 78.25 179 VAL A C 1
ATOM 1424 O O . VAL A 1 179 ? -8.583 -12.788 1.606 1.00 78.25 179 VAL A O 1
ATOM 1427 N N . ASP A 1 180 ? -9.410 -12.093 -0.379 1.00 81.56 180 ASP A N 1
ATOM 1428 C CA . ASP A 1 180 ? -8.685 -13.078 -1.175 1.00 81.56 180 ASP A CA 1
ATOM 1429 C C . ASP A 1 180 ? -7.173 -12.789 -1.118 1.00 81.56 180 ASP A C 1
ATOM 1431 O O . ASP A 1 180 ? -6.755 -11.656 -1.383 1.00 81.56 180 ASP A O 1
ATOM 1435 N N . PRO A 1 181 ? -6.345 -13.781 -0.761 1.00 86.06 181 PRO A N 1
ATOM 1436 C CA . PRO A 1 181 ? -4.918 -13.592 -0.572 1.00 86.06 181 PRO A CA 1
ATOM 1437 C C . PRO A 1 181 ? -4.205 -13.443 -1.917 1.00 86.06 181 PRO A C 1
ATOM 1439 O O . PRO A 1 181 ? -4.533 -14.108 -2.900 1.00 86.06 181 PRO A O 1
ATOM 1442 N N . ILE A 1 182 ? -3.188 -12.583 -1.953 1.00 87.19 182 ILE A N 1
ATOM 1443 C CA . ILE A 1 182 ? -2.374 -12.299 -3.135 1.00 87.19 182 ILE A CA 1
ATOM 1444 C C . ILE A 1 182 ? -0.907 -12.486 -2.776 1.00 87.19 182 ILE A C 1
ATOM 1446 O O . ILE A 1 182 ? -0.360 -11.748 -1.962 1.00 87.19 182 ILE A O 1
ATOM 1450 N N . LEU A 1 183 ? -0.255 -13.460 -3.408 1.00 93.75 183 LEU A N 1
ATOM 1451 C CA . LEU A 1 183 ? 1.136 -13.809 -3.130 1.00 93.75 183 LEU A CA 1
ATOM 1452 C C . LEU A 1 183 ? 2.074 -12.627 -3.415 1.00 93.75 183 LEU A C 1
ATOM 1454 O O . LEU A 1 183 ? 2.108 -12.118 -4.535 1.00 93.75 183 LEU A O 1
ATOM 1458 N N . GLY A 1 184 ? 2.865 -12.227 -2.419 1.00 91.94 184 GLY A N 1
ATOM 1459 C CA . GLY A 1 184 ? 3.741 -11.055 -2.475 1.00 91.94 184 GLY A CA 1
ATOM 1460 C C . GLY A 1 184 ? 3.021 -9.715 -2.295 1.00 91.94 184 GLY A C 1
ATOM 1461 O O . GLY A 1 184 ? 3.660 -8.674 -2.399 1.00 91.94 184 GLY A O 1
ATOM 1462 N N . GLY A 1 185 ? 1.707 -9.710 -2.048 1.00 93.38 185 GLY A N 1
ATOM 1463 C CA . GLY A 1 185 ? 0.954 -8.504 -1.712 1.00 93.38 185 GLY A CA 1
ATOM 1464 C C . GLY A 1 185 ? 1.323 -7.984 -0.326 1.00 93.38 185 GLY A C 1
ATOM 1465 O O . GLY A 1 185 ? 1.424 -8.762 0.622 1.00 93.38 185 GLY A O 1
ATOM 1466 N N . TRP A 1 186 ? 1.481 -6.667 -0.196 1.00 95.31 186 TRP A N 1
ATOM 1467 C CA . TRP A 1 186 ? 1.702 -6.007 1.089 1.00 95.31 186 TRP A CA 1
ATOM 1468 C C . TRP A 1 186 ? 0.363 -5.700 1.756 1.00 95.31 186 TRP A C 1
ATOM 1470 O O . TRP A 1 186 ? -0.364 -4.791 1.345 1.00 95.31 186 TRP A O 1
ATOM 1480 N N . ALA A 1 187 ? 0.024 -6.489 2.771 1.00 93.94 187 ALA A N 1
ATOM 1481 C CA . ALA A 1 187 ? -1.181 -6.353 3.568 1.00 93.94 187 ALA A CA 1
ATOM 1482 C C . ALA A 1 187 ? -0.933 -5.500 4.817 1.00 93.94 187 ALA A C 1
ATOM 1484 O O . ALA A 1 187 ? 0.105 -5.597 5.479 1.00 93.94 187 ALA A O 1
ATOM 1485 N N . VAL A 1 188 ? -1.926 -4.686 5.171 1.00 94.94 188 VAL A N 1
ATOM 1486 C CA . VAL A 1 188 ? -1.916 -3.864 6.381 1.00 94.94 188 VAL A CA 1
ATOM 1487 C C . VAL A 1 188 ? -3.218 -4.016 7.159 1.00 94.94 188 VAL A C 1
ATOM 1489 O O . VAL A 1 188 ? -4.310 -4.137 6.599 1.00 94.94 188 VAL A O 1
ATOM 1492 N N . LYS A 1 189 ? -3.095 -3.970 8.485 1.00 93.94 189 LYS A N 1
ATOM 1493 C CA . LYS A 1 189 ? -4.205 -3.794 9.420 1.00 93.94 189 LYS A CA 1
ATOM 1494 C C . LYS A 1 189 ? -4.079 -2.418 10.046 1.00 93.94 189 LYS A C 1
ATOM 1496 O O . LYS A 1 189 ? -3.125 -2.169 10.786 1.00 93.94 189 LYS A O 1
ATOM 1501 N N . MET A 1 190 ? -5.054 -1.550 9.806 1.00 94.19 190 MET A N 1
ATOM 1502 C CA . MET A 1 190 ? -5.113 -0.235 10.437 1.00 94.19 190 MET A CA 1
ATOM 1503 C C . MET A 1 190 ? -6.170 -0.199 11.532 1.00 94.19 190 MET A C 1
ATOM 1505 O O . MET A 1 190 ? -7.232 -0.813 11.423 1.00 94.19 190 MET A O 1
ATOM 1509 N N . LYS A 1 191 ? -5.872 0.540 12.600 1.00 94.69 191 LYS A N 1
ATOM 1510 C CA . LYS A 1 191 ? -6.823 0.865 13.658 1.00 94.69 191 LYS A CA 1
ATOM 1511 C C . LYS A 1 191 ? -7.216 2.334 13.565 1.00 94.69 191 LYS A C 1
ATOM 1513 O O . LYS A 1 191 ? -6.350 3.207 13.513 1.00 94.69 191 LYS A O 1
ATOM 1518 N N . VAL A 1 192 ? -8.521 2.587 13.568 1.00 95.00 192 VAL A N 1
ATOM 1519 C CA . VAL A 1 192 ? -9.129 3.912 13.409 1.00 95.00 192 VAL A CA 1
ATOM 1520 C C . VAL A 1 192 ? -9.624 4.397 14.773 1.00 95.00 192 VAL A C 1
ATOM 1522 O O . VAL A 1 192 ? -10.707 4.051 15.241 1.00 95.00 192 VAL A O 1
ATOM 1525 N N . TYR A 1 193 ? -8.807 5.192 15.452 1.00 95.38 193 TYR A N 1
ATOM 1526 C CA . TYR A 1 193 ? -9.154 5.830 16.724 1.00 95.38 193 TYR A CA 1
ATOM 1527 C C . TYR A 1 193 ? -10.042 7.061 16.526 1.00 95.38 193 TYR A C 1
ATOM 1529 O O . TYR A 1 193 ? -10.858 7.374 17.389 1.00 95.38 193 TYR A O 1
ATOM 1537 N N . ASN A 1 194 ? -9.896 7.742 15.391 1.00 96.12 194 ASN A N 1
ATOM 1538 C CA . ASN A 1 194 ? -10.650 8.942 15.055 1.00 96.12 194 ASN A CA 1
ATOM 1539 C C . ASN A 1 194 ? -12.133 8.624 14.807 1.00 96.12 194 ASN A C 1
ATOM 1541 O O . ASN A 1 194 ? -12.472 7.928 13.852 1.00 96.12 194 ASN A O 1
ATOM 1545 N N . ASP A 1 195 ? -13.019 9.159 15.652 1.00 95.38 195 ASP A N 1
ATOM 1546 C CA . ASP A 1 195 ? -14.462 8.898 15.580 1.00 95.38 195 ASP A CA 1
ATOM 1547 C C . ASP A 1 195 ? -15.082 9.329 14.249 1.00 95.38 195 ASP A C 1
ATOM 1549 O O . ASP A 1 195 ? -15.933 8.614 13.722 1.00 95.38 195 ASP A O 1
ATOM 1553 N N . LYS A 1 196 ? -14.653 10.473 13.697 1.00 95.81 196 LYS A N 1
ATOM 1554 C CA . LYS A 1 196 ? -15.187 10.999 12.436 1.00 95.81 196 LYS A CA 1
ATOM 1555 C C . LYS A 1 196 ? -14.808 10.084 11.278 1.00 95.81 196 LYS A C 1
ATOM 1557 O O . LYS A 1 196 ? -15.691 9.623 10.565 1.00 95.81 196 LYS A O 1
ATOM 1562 N N . VAL A 1 197 ? -13.515 9.784 11.138 1.00 94.19 197 VAL A N 1
ATOM 1563 C CA . VAL A 1 197 ? -13.024 8.877 10.087 1.00 94.19 197 VAL A CA 1
ATOM 1564 C C . VAL A 1 197 ? -13.686 7.509 10.228 1.00 94.19 197 VAL A C 1
ATOM 1566 O O . VAL A 1 197 ? -14.071 6.899 9.240 1.00 94.19 197 VAL A O 1
ATOM 1569 N N . TRP A 1 198 ? -13.890 7.040 11.461 1.00 92.44 198 TRP A N 1
ATOM 1570 C CA . TRP A 1 198 ? -14.565 5.773 11.696 1.00 92.44 198 TRP A CA 1
ATOM 1571 C C . TRP A 1 198 ? -16.031 5.763 11.250 1.00 92.44 198 TRP A C 1
ATOM 1573 O O . TRP A 1 198 ? -16.484 4.760 10.702 1.00 92.44 198 TRP A O 1
ATOM 1583 N N . GLN A 1 199 ? -16.785 6.849 11.461 1.00 92.12 199 GLN A N 1
ATOM 1584 C CA . GLN A 1 199 ? -18.135 6.942 10.892 1.00 92.12 199 GLN A CA 1
ATOM 1585 C C . GLN A 1 199 ? -18.089 6.909 9.365 1.00 92.12 199 GLN A C 1
ATOM 1587 O O . GLN A 1 199 ? -18.809 6.112 8.777 1.00 92.12 199 GLN A O 1
ATOM 1592 N N . GLU A 1 200 ? -17.193 7.680 8.746 1.00 91.38 200 GLU A N 1
ATOM 1593 C CA . GLU A 1 200 ? -17.040 7.728 7.287 1.00 91.38 200 GLU A CA 1
ATOM 1594 C C . GLU A 1 200 ? -16.701 6.345 6.692 1.00 91.38 200 GLU A C 1
ATOM 1596 O O . GLU A 1 200 ? -17.279 5.944 5.684 1.00 91.38 200 GLU A O 1
ATOM 1601 N N . VAL A 1 201 ? -15.837 5.562 7.351 1.00 86.38 201 VAL A N 1
ATOM 1602 C CA . VAL A 1 201 ? -15.554 4.165 6.965 1.00 86.38 201 VAL A CA 1
ATOM 1603 C C . VAL A 1 201 ? -16.813 3.296 7.050 1.00 86.38 201 VAL A C 1
ATOM 1605 O O . VAL A 1 201 ? -17.110 2.551 6.120 1.00 86.38 201 VAL A O 1
ATOM 1608 N N . LYS A 1 202 ? -17.584 3.388 8.142 1.00 84.88 202 LYS A N 1
ATOM 1609 C CA . LYS A 1 202 ? -18.826 2.605 8.303 1.00 84.88 202 LYS A CA 1
ATOM 1610 C C . LYS A 1 202 ? -19.921 3.004 7.314 1.00 84.88 202 LYS A C 1
ATOM 1612 O O . LYS A 1 202 ? -20.759 2.174 6.978 1.00 84.88 202 LYS A O 1
ATOM 1617 N N . GLU A 1 203 ? -19.926 4.258 6.882 1.00 88.12 203 GLU A N 1
ATOM 1618 C CA . GLU A 1 203 ? -20.819 4.779 5.843 1.00 88.12 203 GLU A CA 1
ATOM 1619 C C . GLU A 1 203 ? -20.383 4.351 4.433 1.00 88.12 203 GLU A C 1
ATOM 1621 O O . GLU A 1 203 ? -21.105 4.596 3.471 1.00 88.12 203 GLU A O 1
ATOM 1626 N N . GLY A 1 204 ? -19.232 3.678 4.305 1.00 81.75 204 GLY A N 1
ATOM 1627 C CA . GLY A 1 204 ? -18.697 3.209 3.031 1.00 81.75 204 GLY A CA 1
ATOM 1628 C C . GLY A 1 204 ? -18.013 4.302 2.215 1.00 81.75 204 GLY A C 1
ATOM 1629 O O . GLY A 1 204 ? -17.773 4.092 1.033 1.00 81.75 204 GLY A O 1
ATOM 1630 N N . LYS A 1 205 ? -17.690 5.452 2.824 1.00 85.94 205 LYS A N 1
ATOM 1631 C CA . LYS A 1 205 ? -17.008 6.562 2.143 1.00 85.94 205 LYS A CA 1
ATOM 1632 C C . LYS A 1 205 ? -15.593 6.185 1.718 1.00 85.94 205 LYS A C 1
ATOM 1634 O O . LYS A 1 205 ? -15.173 6.532 0.629 1.00 85.94 205 LYS A O 1
ATOM 1639 N N . TYR A 1 206 ? -14.865 5.469 2.572 1.00 84.81 206 TYR A N 1
ATOM 1640 C CA . TYR A 1 206 ? -13.562 4.914 2.218 1.00 84.81 206 TY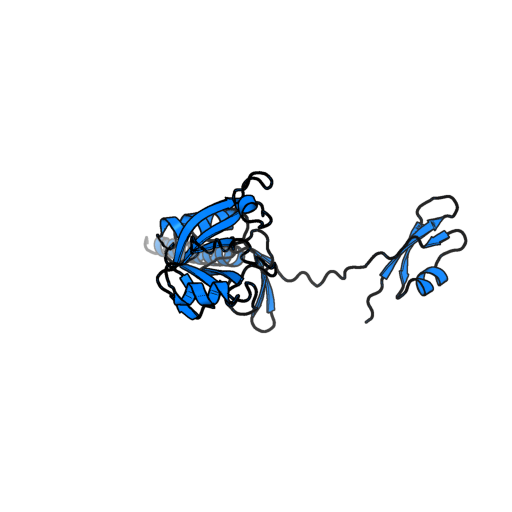R A CA 1
ATOM 1641 C C . TYR A 1 206 ? -13.704 3.408 2.128 1.00 84.81 206 TYR A C 1
ATOM 1643 O O . TYR A 1 206 ? -14.137 2.774 3.093 1.00 84.81 206 TYR A O 1
ATOM 1651 N N . MET A 1 207 ? -13.336 2.842 0.984 1.00 79.62 207 MET A N 1
ATOM 1652 C CA . MET A 1 207 ? -13.498 1.421 0.700 1.00 79.62 207 MET A CA 1
ATOM 1653 C C . MET A 1 207 ? -12.182 0.694 0.456 1.00 79.62 207 MET A C 1
ATOM 1655 O O . MET A 1 207 ? -12.216 -0.529 0.450 1.00 79.62 207 MET A O 1
ATOM 1659 N N . GLY A 1 208 ? -11.057 1.397 0.291 1.00 83.56 208 GLY A N 1
ATOM 1660 C CA . GLY A 1 208 ? -9.752 0.771 0.098 1.00 83.56 208 GLY A CA 1
ATOM 1661 C C . GLY A 1 208 ? -8.569 1.616 0.563 1.00 83.56 208 GLY A C 1
ATOM 1662 O O . GLY A 1 208 ? -8.720 2.719 1.094 1.00 83.56 208 GLY A O 1
ATOM 1663 N N . PHE A 1 209 ? -7.380 1.055 0.352 1.00 87.50 209 PHE A N 1
ATOM 1664 C CA . PHE A 1 209 ? -6.103 1.718 0.585 1.00 87.50 209 PHE A CA 1
ATOM 1665 C C . PHE A 1 209 ? -5.465 2.155 -0.729 1.00 87.50 209 PHE A C 1
ATOM 1667 O O . PHE A 1 209 ? -5.644 1.513 -1.763 1.00 87.50 209 PHE A O 1
ATOM 1674 N N . SER A 1 210 ? -4.669 3.213 -0.659 1.00 86.06 210 SER A N 1
ATOM 1675 C CA . SER A 1 210 ? -3.791 3.653 -1.739 1.00 86.06 210 SER A CA 1
ATOM 1676 C C . SER A 1 210 ? -2.457 4.105 -1.148 1.00 86.06 210 SER A C 1
ATOM 1678 O O . SER A 1 210 ? -2.430 4.596 -0.021 1.00 86.06 210 SER A O 1
ATOM 1680 N N . ILE A 1 211 ? -1.345 3.926 -1.861 1.00 87.50 211 ILE A N 1
ATOM 1681 C CA . ILE A 1 211 ? -0.028 4.359 -1.375 1.00 87.50 211 ILE A CA 1
ATOM 1682 C C . ILE A 1 211 ? 0.349 5.714 -1.960 1.00 87.50 211 ILE A C 1
ATOM 1684 O O . ILE A 1 211 ? 0.183 5.982 -3.149 1.00 87.50 211 ILE A O 1
ATOM 1688 N N . GLU A 1 212 ? 0.914 6.558 -1.111 1.00 85.75 212 GLU A N 1
ATOM 1689 C CA . GLU A 1 212 ? 1.588 7.782 -1.517 1.00 85.75 212 GLU A CA 1
ATOM 1690 C C . GLU A 1 212 ? 3.072 7.597 -1.296 1.00 85.75 212 GLU A C 1
ATOM 1692 O O . GLU A 1 212 ? 3.505 7.233 -0.204 1.00 85.75 212 GLU A O 1
ATOM 1697 N N . GLY A 1 213 ? 3.854 7.846 -2.333 1.00 81.25 213 GLY A N 1
ATOM 1698 C CA . GLY A 1 213 ? 5.295 7.749 -2.260 1.00 81.25 213 GLY A CA 1
ATOM 1699 C C . GLY A 1 213 ? 5.954 8.607 -3.319 1.00 81.25 213 GLY A C 1
ATOM 1700 O O . GLY A 1 213 ? 5.341 8.962 -4.329 1.00 81.25 213 GLY A O 1
ATOM 1701 N N . SER A 1 214 ? 7.204 8.943 -3.059 1.00 73.56 214 SER A N 1
ATOM 1702 C CA . SER A 1 214 ? 8.041 9.770 -3.916 1.00 73.56 214 SER A CA 1
ATOM 1703 C C . SER A 1 214 ? 9.231 8.974 -4.436 1.00 73.56 214 SER A C 1
ATOM 1705 O O . SER A 1 214 ? 9.592 7.930 -3.894 1.00 73.56 214 SER A O 1
ATOM 1707 N N . ASN A 1 215 ? 9.821 9.482 -5.521 1.00 67.75 215 ASN A N 1
ATOM 1708 C CA . ASN A 1 215 ? 11.095 9.027 -6.080 1.00 67.75 215 ASN A CA 1
ATOM 1709 C C . ASN A 1 215 ? 11.181 7.523 -6.385 1.00 67.75 215 ASN A C 1
ATOM 1711 O O . ASN A 1 215 ? 12.251 6.930 -6.295 1.00 67.75 215 ASN A O 1
ATOM 1715 N N . PHE A 1 216 ? 10.071 6.919 -6.816 1.00 73.25 216 PHE A N 1
ATOM 1716 C CA . PHE A 1 216 ? 10.121 5.606 -7.448 1.00 73.25 216 PHE A CA 1
ATOM 1717 C C . PHE A 1 216 ? 10.871 5.710 -8.780 1.00 73.25 216 PHE A C 1
ATOM 1719 O O . PHE A 1 216 ? 10.445 6.437 -9.683 1.00 73.25 216 PHE A O 1
ATOM 1726 N N . THR A 1 217 ? 11.991 5.005 -8.900 1.00 69.81 217 THR A N 1
ATOM 1727 C CA . THR A 1 217 ? 12.840 5.033 -10.097 1.00 69.81 217 THR A CA 1
ATOM 1728 C C . THR A 1 217 ? 12.439 3.925 -11.062 1.00 69.81 217 THR A C 1
ATOM 1730 O O . THR A 1 217 ? 11.777 2.965 -10.688 1.00 69.81 217 THR A O 1
ATOM 1733 N N . SER A 1 218 ? 12.821 4.048 -12.330 1.00 72.94 218 SER A N 1
ATOM 1734 C CA . SER A 1 218 ? 12.689 2.967 -13.318 1.00 72.94 218 SER A CA 1
ATOM 1735 C C . SER A 1 218 ? 14.065 2.588 -13.850 1.00 72.94 218 SER A C 1
ATOM 1737 O O . SER A 1 218 ? 14.966 3.426 -13.844 1.00 72.94 218 SER A O 1
ATOM 1739 N N . GLU A 1 219 ? 14.239 1.373 -14.376 1.00 60.34 219 GLU A N 1
ATOM 1740 C CA . GLU A 1 219 ? 15.513 0.956 -14.994 1.00 60.34 219 GLU A CA 1
ATOM 1741 C C . GLU A 1 219 ? 15.990 1.937 -16.074 1.00 60.34 219 GLU A C 1
ATOM 1743 O O . GLU A 1 219 ? 17.170 2.276 -16.126 1.00 60.34 219 GLU A O 1
ATOM 1748 N N . LYS A 1 220 ? 15.071 2.473 -16.893 1.00 55.41 220 LYS A N 1
ATOM 1749 C CA . LYS A 1 220 ? 15.389 3.487 -17.915 1.00 55.41 220 LYS A CA 1
ATOM 1750 C C . LYS A 1 220 ? 15.968 4.769 -17.296 1.00 55.41 220 LYS A C 1
ATOM 1752 O O . LYS A 1 220 ? 16.857 5.374 -17.891 1.00 55.41 220 LYS A O 1
ATOM 1757 N N . GLN A 1 221 ? 15.494 5.170 -16.114 1.00 53.84 221 GLN A N 1
ATOM 1758 C CA . GLN A 1 221 ? 16.054 6.304 -15.378 1.00 53.84 221 GLN A CA 1
ATOM 1759 C C . GLN A 1 221 ? 17.385 5.944 -14.717 1.00 53.84 221 GLN A C 1
ATOM 1761 O O . GLN A 1 221 ? 18.340 6.678 -14.926 1.00 53.84 221 GLN A O 1
ATOM 1766 N N . ASN A 1 222 ? 17.499 4.799 -14.036 1.00 50.69 222 ASN A N 1
ATOM 1767 C CA . ASN A 1 222 ? 18.756 4.358 -13.417 1.00 50.69 222 ASN A CA 1
ATOM 1768 C C . ASN A 1 222 ? 19.900 4.234 -14.434 1.00 50.69 222 ASN A C 1
ATOM 1770 O O . ASN A 1 222 ? 20.998 4.719 -14.176 1.00 50.69 222 ASN A O 1
ATOM 1774 N N . LEU A 1 223 ? 19.637 3.681 -15.623 1.00 44.78 223 LEU A N 1
ATOM 1775 C CA . LEU A 1 223 ? 20.612 3.623 -16.718 1.00 44.78 223 LEU A CA 1
ATOM 1776 C C . LEU A 1 223 ? 20.999 5.019 -17.225 1.00 44.78 223 LEU A C 1
ATOM 1778 O O . LEU A 1 223 ? 22.161 5.260 -17.550 1.00 44.78 223 LEU A O 1
ATOM 1782 N N . SER A 1 224 ? 20.045 5.957 -17.288 1.00 48.72 224 SER A N 1
ATOM 1783 C CA . SER A 1 224 ? 20.339 7.339 -17.680 1.00 48.72 224 SER A CA 1
ATOM 1784 C C . SER A 1 224 ? 21.201 8.060 -16.638 1.00 48.72 224 SER A C 1
ATOM 1786 O O . SER A 1 224 ? 22.209 8.652 -17.027 1.00 48.72 224 SER A O 1
ATOM 1788 N N . SER A 1 225 ? 20.891 7.912 -15.344 1.00 49.69 225 SER A N 1
ATOM 1789 C CA . SER A 1 225 ? 21.650 8.469 -14.218 1.00 49.69 225 SER A CA 1
ATOM 1790 C C . SER A 1 225 ? 23.068 7.904 -14.170 1.00 49.69 225 SER A C 1
ATOM 1792 O O . SER A 1 225 ? 24.032 8.663 -14.127 1.00 49.69 225 SER A O 1
ATOM 1794 N N . GLN A 1 226 ? 23.211 6.578 -14.292 1.00 50.88 226 GLN A N 1
ATOM 1795 C CA . GLN A 1 226 ? 24.514 5.912 -14.364 1.00 50.88 226 GLN A CA 1
ATOM 1796 C C . GLN A 1 226 ? 25.330 6.409 -15.562 1.00 50.88 226 GLN A C 1
ATOM 1798 O O . GLN A 1 226 ? 26.513 6.704 -15.422 1.00 50.88 226 GLN A O 1
ATOM 1803 N N . SER A 1 227 ? 24.700 6.601 -16.727 1.00 52.41 227 SER A N 1
ATOM 1804 C CA . SER A 1 227 ? 25.394 7.136 -17.906 1.00 52.41 227 SER A CA 1
ATOM 1805 C C . SER A 1 227 ? 25.867 8.585 -17.732 1.00 52.41 227 SER A C 1
ATOM 1807 O O . SER A 1 227 ? 26.833 9.001 -18.373 1.00 52.41 227 SER A O 1
ATOM 1809 N N . GLU A 1 228 ? 25.171 9.390 -16.927 1.00 51.50 228 GLU A N 1
ATOM 1810 C CA . GLU A 1 228 ? 25.548 10.774 -16.632 1.00 51.50 228 GLU A CA 1
ATOM 1811 C C . GLU A 1 228 ? 26.672 10.837 -15.597 1.00 51.50 228 GLU A C 1
ATOM 1813 O O . GLU A 1 228 ? 27.620 11.605 -15.781 1.00 51.50 228 GLU A O 1
ATOM 1818 N N . GLU A 1 229 ? 26.624 9.983 -14.575 1.00 54.56 229 GLU A N 1
ATOM 1819 C CA . GLU A 1 229 ? 27.688 9.829 -13.582 1.00 54.56 229 GLU A CA 1
ATOM 1820 C C . GLU A 1 229 ? 28.982 9.293 -14.205 1.00 54.56 229 GLU A C 1
ATOM 1822 O O . GLU A 1 229 ? 30.051 9.863 -13.974 1.00 54.56 229 GLU A O 1
ATOM 1827 N N . GLU A 1 230 ? 28.901 8.288 -15.082 1.00 55.84 230 GLU A N 1
ATOM 1828 C CA . GLU A 1 230 ? 30.051 7.789 -15.845 1.00 55.84 230 GLU A CA 1
ATOM 1829 C C . GLU A 1 230 ? 30.667 8.890 -16.717 1.00 55.84 230 GLU A C 1
ATOM 1831 O O . GLU A 1 230 ? 31.883 9.078 -16.716 1.00 55.84 230 GLU A O 1
ATOM 1836 N N . LYS A 1 231 ? 29.844 9.698 -17.403 1.00 53.28 231 LYS A N 1
ATOM 1837 C CA . LYS A 1 231 ? 30.330 10.856 -18.178 1.00 53.28 231 LYS A CA 1
ATOM 1838 C C . LYS A 1 231 ? 30.992 11.913 -17.293 1.00 53.28 231 LYS A C 1
ATOM 1840 O O . LYS A 1 231 ? 31.920 12.585 -17.751 1.00 53.28 231 LYS A O 1
ATOM 1845 N N . LEU A 1 232 ? 30.520 12.098 -16.059 1.00 56.34 232 LEU A N 1
ATOM 1846 C CA . LEU A 1 232 ? 31.111 13.028 -15.096 1.00 56.34 232 LEU A CA 1
ATOM 1847 C C . LEU A 1 232 ? 32.478 12.529 -14.608 1.00 56.34 232 LEU A C 1
ATOM 1849 O O . LEU A 1 232 ? 33.438 13.303 -14.598 1.00 56.34 232 LEU A O 1
ATOM 1853 N N . LEU A 1 233 ? 32.583 11.242 -14.266 1.00 62.94 233 LEU A N 1
ATOM 1854 C CA . LEU A 1 233 ? 33.826 10.591 -13.843 1.00 62.94 233 LEU A CA 1
ATOM 1855 C C . LEU A 1 233 ? 34.887 10.641 -14.946 1.00 62.94 233 LEU A C 1
ATOM 1857 O O . LEU A 1 233 ? 36.023 11.047 -14.700 1.00 62.94 233 LEU A O 1
ATOM 1861 N N . ASP A 1 234 ? 34.489 10.355 -16.183 1.00 66.69 234 ASP A N 1
ATOM 1862 C CA . ASP A 1 234 ? 35.361 10.379 -17.358 1.00 66.69 234 ASP A CA 1
ATOM 1863 C C . ASP A 1 234 ? 35.902 11.797 -17.652 1.00 66.69 234 ASP A C 1
ATOM 1865 O O . ASP A 1 234 ? 37.014 11.997 -18.156 1.00 66.69 234 ASP A O 1
ATOM 1869 N N . LYS A 1 235 ? 35.126 12.827 -17.292 1.00 62.97 235 LYS A N 1
ATOM 1870 C CA . LYS A 1 235 ? 35.516 14.239 -17.397 1.00 62.97 235 LYS A CA 1
ATOM 1871 C C . LYS A 1 235 ? 36.471 14.657 -16.278 1.00 62.97 235 LYS A C 1
ATOM 1873 O O . LYS A 1 235 ? 37.421 15.394 -16.544 1.00 62.97 235 LYS A O 1
ATOM 1878 N N . ILE A 1 236 ? 36.258 14.166 -15.056 1.00 67.00 236 ILE A N 1
ATOM 1879 C CA . ILE A 1 236 ? 37.164 14.379 -13.917 1.00 67.00 236 ILE A CA 1
ATOM 1880 C C . ILE A 1 236 ? 38.519 13.710 -14.184 1.00 67.00 236 ILE A C 1
ATOM 1882 O O . ILE A 1 236 ? 39.558 14.334 -13.976 1.00 67.00 236 ILE A O 1
ATOM 1886 N N . GLU A 1 237 ? 38.536 12.491 -14.728 1.00 69.25 237 GLU A N 1
ATOM 1887 C CA . GLU A 1 237 ? 39.776 11.772 -15.038 1.00 69.25 237 GLU A CA 1
ATOM 1888 C C . GLU A 1 237 ? 40.621 12.498 -16.102 1.00 69.25 237 GLU A C 1
ATOM 1890 O O . GLU A 1 237 ? 41.848 12.576 -15.995 1.00 69.25 237 GLU A O 1
ATOM 1895 N N . LYS A 1 238 ? 39.970 13.107 -17.102 1.00 70.19 238 LYS A N 1
ATOM 1896 C CA . LYS A 1 238 ? 40.638 13.949 -18.111 1.00 70.19 238 LYS A CA 1
ATOM 1897 C C . LYS A 1 238 ? 41.241 15.220 -17.511 1.00 70.19 238 LYS A C 1
ATOM 1899 O O . LYS A 1 238 ? 42.346 15.592 -17.895 1.00 70.19 238 LYS A O 1
ATOM 1904 N N . LEU A 1 239 ? 40.559 15.855 -16.557 1.00 67.38 239 LEU A N 1
ATOM 1905 C CA . LEU A 1 239 ? 41.065 17.046 -15.866 1.00 67.38 239 LEU A CA 1
ATOM 1906 C C . LEU A 1 239 ? 42.252 16.723 -14.948 1.00 67.38 239 LEU A C 1
ATOM 1908 O O . LEU A 1 239 ? 43.219 17.479 -14.914 1.00 67.38 239 LEU A O 1
ATOM 1912 N N . LEU A 1 240 ? 42.227 15.577 -14.262 1.00 65.38 240 LEU A N 1
ATOM 1913 C CA . LEU A 1 240 ? 43.336 15.130 -13.411 1.00 65.38 240 LEU A CA 1
ATOM 1914 C C . LEU A 1 240 ? 44.586 14.749 -14.220 1.00 65.38 240 LEU A C 1
ATOM 1916 O O . LEU A 1 240 ? 45.702 14.974 -13.760 1.00 65.38 240 LEU A O 1
ATOM 1920 N N . LYS A 1 241 ? 44.420 14.232 -15.444 1.00 70.06 241 LYS A N 1
ATOM 1921 C CA . LYS A 1 241 ? 45.540 13.956 -16.363 1.00 70.06 241 LYS A CA 1
ATOM 1922 C C . LYS A 1 241 ? 46.143 15.222 -16.980 1.00 70.06 241 LYS A C 1
ATOM 1924 O O . LYS A 1 241 ? 47.314 15.207 -17.329 1.00 70.06 241 LYS A O 1
ATOM 1929 N N . GLN A 1 242 ? 45.374 16.307 -17.092 1.00 57.84 242 GLN A N 1
ATOM 1930 C CA . GLN A 1 242 ? 45.846 17.601 -17.610 1.00 57.84 242 GLN A CA 1
ATOM 1931 C C . GLN A 1 242 ? 46.517 18.487 -16.549 1.00 57.84 242 GLN A C 1
ATOM 1933 O O . GLN A 1 242 ? 47.170 19.461 -16.905 1.00 57.84 242 GLN A O 1
ATOM 1938 N N . GLY A 1 243 ? 46.357 18.176 -15.259 1.00 51.22 243 GLY A N 1
ATOM 1939 C CA . GLY A 1 243 ? 46.957 18.926 -14.149 1.00 51.22 243 GLY A CA 1
ATOM 1940 C C . GLY A 1 243 ? 48.309 18.398 -13.655 1.00 51.22 243 GLY A C 1
ATOM 1941 O O . GLY A 1 243 ? 48.770 18.858 -12.615 1.00 51.22 243 GLY A O 1
ATOM 1942 N N . ASN A 1 244 ? 48.906 17.422 -14.350 1.00 52.69 244 ASN A N 1
ATOM 1943 C CA . ASN A 1 244 ? 50.158 16.756 -13.964 1.00 52.69 244 ASN A CA 1
ATOM 1944 C C . ASN A 1 244 ? 51.342 17.036 -14.920 1.00 52.69 244 ASN A C 1
ATOM 1946 O O . ASN A 1 244 ? 52.351 16.337 -14.826 1.00 52.69 244 ASN A O 1
ATOM 1950 N N . ASP A 1 245 ? 51.226 18.050 -15.785 1.00 46.16 245 ASP A N 1
ATOM 1951 C CA . ASP A 1 245 ? 52.326 18.610 -16.592 1.00 46.16 245 ASP A CA 1
ATOM 1952 C C . ASP A 1 245 ? 52.779 19.979 -16.051 1.00 46.16 245 ASP A C 1
ATOM 1954 O O . ASP A 1 245 ? 51.899 20.813 -15.723 1.00 46.16 245 ASP A O 1
#

Secondary structure (DSSP, 8-state):
-PPPEEEEEEETTS-EEEEEEESSHHHHHHHSPTTEEEEEEE----------EEE-B--SS-TTSEEEEEEEES-S--SSSS----SS-------BTTTTEEEEEEE-TT--EEEEETTEEEEEE--HHHHHHHHHHHHHTTGGG-EEETTTEEESSEEEEEEEE---TTT-GGGGGTPPP-TT-EEEEEEE--HHHHHHHHTTS--EEEEEEE--B-HHHHHHHHHHHHHHHHHHHHHHHHT--

Sequence (245 aa):
MGKKNSYLTESNSGVAGERIEADSFEEAQSKCPDGYKVLGEFVCEVESDEIDVIELFIDEDSEDSGVEAISLVEYPAIEENFVALSKHKVEFKAVDSDKRIVVGYALIPDKKIYRKRGDYEYNILFSKETVQKASELYLKRLKNNNTTLEHESFTSGVSVVESWVTEDLEKDKINLYGVDPILGGWAVKMKVYNDKVWQEVKEGKYMGFSIEGSNFTSEKQNLSSQSEEEKLLDKIEKLLKQGND

Radius of gyration: 25.79 Å; Cα contacts (8 Å, |Δi|>4): 475; chains: 1; bounding box: 75×57×65 Å